Protein AF-A0A3E0AFJ8-F1 (afdb_monomer_lite)

Organism: NCBI:txid913107

pLDDT: mean 74.41, std 12.71, range [33.19, 92.88]

Sequence (233 aa):
MYCLYCGRELFKNARYCAFCGQEVDPQNQDLEKTEPILWEYGFFRRCWEHKKGGRWYISDNQNEYDIRQINWANDQNEFLPIIQERIDKGWELVTQPGPGSYYMGKDFDSLGTWYEVRAFVVDFRRVQKNSLSEKEQYLVGEWYSTNEPVFINPFNQNKKIKRDQLIFHSDRRFIYRPRYGNEYNGVFHEEEGDLYLSLRFPMEYDYKCKKMKIKISFNDIDLICDKGIYRRA

Structure (mmCIF, N/CA/C/O backbone):
data_AF-A0A3E0AFJ8-F1
#
_entry.id   AF-A0A3E0AFJ8-F1
#
loop_
_atom_site.group_PDB
_atom_site.id
_atom_site.type_symbol
_atom_site.label_atom_id
_atom_site.label_alt_id
_atom_site.label_comp_id
_atom_site.label_asym_id
_atom_site.label_entity_id
_atom_site.label_seq_id
_atom_site.pdbx_PDB_ins_code
_atom_site.Cartn_x
_atom_site.Cartn_y
_atom_site.Cartn_z
_atom_site.occupancy
_atom_site.B_iso_or_equiv
_atom_site.auth_seq_id
_atom_site.auth_comp_id
_atom_site.auth_asym_id
_atom_site.auth_atom_id
_atom_site.pdbx_PDB_model_num
ATOM 1 N N . MET A 1 1 ? 1.017 -25.025 -8.461 1.00 74.50 1 MET A N 1
ATOM 2 C CA . MET A 1 1 ? 0.934 -24.709 -9.914 1.00 74.50 1 MET A CA 1
ATOM 3 C C . MET A 1 1 ? 2.181 -23.917 -10.286 1.00 74.50 1 MET A C 1
ATOM 5 O O . MET A 1 1 ? 2.687 -23.241 -9.408 1.00 74.50 1 MET A O 1
ATOM 9 N N . TYR A 1 2 ? 2.692 -23.982 -11.518 1.00 80.38 2 TYR A N 1
ATOM 10 C CA . TYR A 1 2 ? 3.843 -23.173 -11.954 1.00 80.38 2 TYR A CA 1
ATOM 11 C C . TYR A 1 2 ? 3.417 -22.114 -12.973 1.00 80.38 2 TYR A C 1
ATOM 13 O O . TYR A 1 2 ? 2.490 -22.329 -13.749 1.00 80.38 2 TYR A O 1
ATOM 21 N N . CYS A 1 3 ? 4.092 -20.967 -12.972 1.00 81.56 3 CYS A N 1
ATOM 22 C CA . CYS A 1 3 ? 3.875 -19.909 -13.947 1.00 81.56 3 CYS A CA 1
ATOM 23 C C . CYS A 1 3 ? 4.364 -20.349 -15.327 1.00 81.56 3 CYS A C 1
ATOM 25 O O . CYS A 1 3 ? 5.540 -20.668 -15.487 1.00 81.56 3 CYS A O 1
ATOM 27 N N . LEU A 1 4 ? 3.492 -20.281 -16.334 1.00 82.62 4 LEU A N 1
ATOM 28 C CA . LEU A 1 4 ? 3.824 -20.645 -17.717 1.00 82.62 4 LEU A CA 1
ATOM 29 C C . LEU A 1 4 ? 4.873 -19.719 -18.357 1.00 82.62 4 LEU A C 1
ATOM 31 O O . LEU A 1 4 ? 5.542 -20.119 -19.301 1.00 82.62 4 LEU A O 1
ATOM 35 N N . TYR A 1 5 ? 5.034 -18.501 -17.834 1.00 81.44 5 TYR A N 1
ATOM 36 C CA . TYR A 1 5 ? 5.954 -17.504 -18.384 1.00 81.44 5 TYR A CA 1
ATOM 37 C C . TYR A 1 5 ? 7.354 -17.567 -17.771 1.00 81.44 5 TYR A C 1
ATOM 39 O O . TYR A 1 5 ? 8.334 -17.347 -18.473 1.00 81.44 5 TYR A O 1
ATOM 47 N N . CYS A 1 6 ? 7.470 -17.850 -16.468 1.00 83.75 6 CYS A N 1
ATOM 48 C CA . CYS A 1 6 ? 8.763 -17.817 -15.772 1.00 83.75 6 CYS A CA 1
ATOM 49 C C . CYS A 1 6 ? 9.144 -19.125 -15.063 1.00 83.75 6 CYS A C 1
ATOM 51 O O . CYS A 1 6 ? 10.170 -19.167 -14.390 1.00 83.75 6 CYS A O 1
ATOM 53 N N . GLY A 1 7 ? 8.311 -20.168 -15.147 1.00 82.00 7 GLY A N 1
ATOM 54 C CA . GLY A 1 7 ? 8.581 -21.497 -14.588 1.00 82.00 7 GLY A CA 1
ATOM 55 C C . GLY A 1 7 ? 8.626 -21.578 -13.058 1.00 82.00 7 GLY A C 1
ATOM 56 O O . GLY A 1 7 ? 8.989 -22.619 -12.521 1.00 82.00 7 GLY A O 1
ATOM 57 N N . ARG A 1 8 ? 8.276 -20.505 -12.336 1.00 82.56 8 ARG A N 1
ATOM 58 C CA . ARG A 1 8 ? 8.300 -20.467 -10.862 1.00 82.56 8 ARG A CA 1
ATOM 59 C C . ARG A 1 8 ? 6.973 -20.904 -10.261 1.00 82.56 8 ARG A C 1
ATOM 61 O O . ARG A 1 8 ? 5.925 -20.719 -10.877 1.00 82.56 8 ARG A O 1
ATOM 68 N N . GLU A 1 9 ? 7.028 -21.481 -9.065 1.00 81.31 9 GLU A N 1
ATOM 69 C CA . GLU A 1 9 ? 5.840 -21.946 -8.354 1.00 81.31 9 GLU A CA 1
ATOM 70 C C . GLU A 1 9 ? 4.916 -20.773 -7.990 1.00 81.31 9 GLU A C 1
ATOM 72 O O . GLU A 1 9 ? 5.365 -19.678 -7.647 1.00 81.31 9 GLU A O 1
ATOM 77 N N . LEU A 1 10 ? 3.612 -21.000 -8.129 1.00 76.69 10 LEU A N 1
ATOM 78 C CA . LEU A 1 10 ? 2.534 -20.056 -7.874 1.00 76.69 10 LEU A CA 1
ATOM 79 C C . LEU A 1 10 ? 1.760 -20.456 -6.621 1.00 76.69 10 LEU A C 1
ATOM 81 O O . LEU A 1 10 ? 1.489 -21.638 -6.392 1.00 76.69 10 LEU A O 1
ATOM 85 N N . PHE A 1 11 ? 1.312 -19.443 -5.885 1.00 68.75 11 PHE A N 1
ATOM 86 C CA . PHE A 1 11 ? 0.402 -19.600 -4.758 1.00 68.75 11 PHE A CA 1
ATOM 87 C C . PHE A 1 11 ? -0.981 -20.073 -5.221 1.00 68.75 11 PHE A C 1
ATOM 89 O O . PHE A 1 11 ? -1.416 -19.793 -6.343 1.00 68.75 11 PHE A O 1
ATOM 96 N N . LYS A 1 12 ? -1.683 -20.800 -4.345 1.00 68.50 12 LYS A N 1
ATOM 97 C CA . LYS A 1 12 ? -3.053 -21.258 -4.603 1.00 68.50 12 LYS A CA 1
ATOM 98 C C . LYS A 1 12 ? -3.941 -20.028 -4.860 1.00 68.50 12 LYS A C 1
ATOM 100 O O . LYS A 1 12 ? -3.878 -19.074 -4.095 1.00 68.50 12 LYS A O 1
ATOM 105 N N . ASN A 1 13 ? -4.722 -20.043 -5.942 1.00 68.75 13 ASN A N 1
ATOM 106 C CA . ASN A 1 13 ? -5.609 -18.946 -6.374 1.00 68.75 13 ASN A CA 1
ATOM 107 C C . ASN A 1 13 ? -4.915 -17.616 -6.750 1.00 68.75 13 ASN A C 1
ATOM 109 O O . ASN A 1 13 ? -5.561 -16.568 -6.805 1.00 68.75 13 ASN A O 1
ATOM 113 N N . ALA A 1 14 ? -3.605 -17.621 -7.027 1.00 69.94 14 ALA A N 1
ATOM 114 C CA . ALA A 1 14 ? -2.899 -16.415 -7.456 1.00 69.94 14 ALA A CA 1
ATOM 115 C C . ALA A 1 14 ? -3.388 -15.945 -8.835 1.00 69.94 14 ALA A C 1
ATOM 117 O O . ALA A 1 14 ? -3.271 -16.674 -9.817 1.00 69.94 14 ALA A O 1
ATOM 118 N N . ARG A 1 15 ? -3.888 -14.707 -8.929 1.00 75.88 15 ARG A N 1
ATOM 119 C CA . ARG A 1 15 ? -4.297 -14.106 -10.211 1.00 75.88 15 ARG A CA 1
ATOM 120 C C . ARG A 1 15 ? -3.107 -13.669 -11.067 1.00 75.88 15 ARG A C 1
ATOM 122 O O . ARG A 1 15 ? -3.168 -13.730 -12.287 1.00 75.88 15 ARG A O 1
ATOM 129 N N . TYR A 1 16 ? -2.018 -13.257 -10.425 1.00 82.06 16 TYR A N 1
ATOM 130 C CA . TYR A 1 16 ? -0.790 -12.820 -11.086 1.00 82.06 16 TYR A CA 1
ATOM 131 C C . TYR A 1 16 ? 0.412 -13.570 -10.524 1.00 82.06 16 TYR A C 1
ATOM 133 O O . TYR A 1 16 ? 0.471 -13.885 -9.333 1.00 82.06 16 TYR A O 1
ATOM 141 N N . CYS A 1 17 ? 1.402 -13.826 -11.374 1.00 82.56 17 CYS A N 1
ATOM 142 C CA . CYS A 1 17 ? 2.682 -14.348 -10.930 1.00 82.56 17 CYS A CA 1
ATOM 143 C C . CYS A 1 17 ? 3.463 -13.263 -10.183 1.00 82.56 17 CYS A C 1
ATOM 145 O O . CYS A 1 17 ? 3.779 -12.220 -10.749 1.00 82.56 17 CYS A O 1
ATOM 147 N N . ALA A 1 18 ? 3.864 -13.544 -8.946 1.00 75.12 18 ALA A N 1
ATOM 148 C CA . ALA A 1 18 ? 4.662 -12.618 -8.146 1.00 75.12 18 ALA A CA 1
ATOM 149 C C . ALA A 1 18 ? 6.032 -12.290 -8.746 1.00 75.12 18 ALA A C 1
ATOM 151 O O . ALA A 1 18 ? 6.569 -11.218 -8.495 1.00 75.12 18 ALA A O 1
ATOM 152 N N . PHE A 1 19 ? 6.583 -13.197 -9.553 1.00 79.75 19 PHE A N 1
ATOM 153 C CA . PHE A 1 19 ? 7.943 -13.086 -10.070 1.00 79.75 19 PHE A CA 1
ATOM 154 C C . PHE A 1 19 ? 8.042 -12.440 -11.443 1.00 79.75 19 PHE A C 1
ATOM 156 O O . PHE A 1 19 ? 9.064 -11.842 -11.742 1.00 79.75 19 PHE A O 1
ATOM 163 N N . CYS A 1 20 ? 7.033 -12.582 -12.300 1.00 79.94 20 CYS A N 1
ATOM 164 C CA . CYS A 1 20 ? 7.057 -11.988 -13.643 1.00 79.94 20 CYS A CA 1
ATOM 165 C C . CYS A 1 20 ? 5.896 -11.029 -13.905 1.00 79.94 20 CYS A C 1
ATOM 167 O O . CYS A 1 20 ? 5.863 -10.386 -14.948 1.00 79.94 20 CYS A O 1
ATOM 169 N N . GLY A 1 21 ? 4.943 -10.933 -12.978 1.00 75.50 21 GLY A N 1
ATOM 170 C CA . GLY A 1 21 ? 3.767 -10.077 -13.073 1.00 75.50 21 GLY A CA 1
ATOM 171 C C . GLY A 1 21 ? 2.709 -10.538 -14.074 1.00 75.50 21 GLY A C 1
ATOM 172 O O . GLY A 1 21 ? 1.654 -9.920 -14.152 1.00 75.50 21 GLY A O 1
ATOM 173 N N . GLN A 1 22 ? 2.949 -11.609 -14.831 1.00 82.12 22 GLN A N 1
ATOM 174 C CA . GLN A 1 22 ? 1.992 -12.088 -15.827 1.00 82.12 22 GLN A CA 1
ATOM 175 C C . GLN A 1 22 ? 0.737 -12.666 -15.174 1.00 82.12 22 GLN A C 1
ATOM 177 O O . GLN A 1 22 ? 0.812 -13.300 -14.115 1.00 82.12 22 GLN A O 1
ATOM 182 N N . GLU A 1 23 ? -0.411 -12.445 -15.815 1.00 82.75 23 GLU A N 1
ATOM 183 C CA . GLU A 1 23 ? -1.681 -13.028 -15.387 1.00 82.75 23 GLU A CA 1
ATOM 184 C C . GLU A 1 23 ? -1.614 -14.555 -15.503 1.00 82.75 23 GLU A C 1
ATOM 186 O O . GLU A 1 23 ? -1.080 -15.118 -16.463 1.00 82.75 23 GLU A O 1
ATOM 191 N N . VAL A 1 24 ? -2.109 -15.225 -14.471 1.00 82.56 24 VAL A N 1
ATOM 192 C CA . VAL A 1 24 ? -2.214 -16.679 -14.408 1.00 82.56 24 VAL A CA 1
ATOM 193 C C . VAL A 1 24 ? -3.608 -17.041 -14.898 1.00 82.56 24 VAL A C 1
ATOM 195 O O . VAL A 1 24 ? -4.586 -16.467 -14.427 1.00 82.56 24 VAL A O 1
ATOM 198 N N . ASP A 1 25 ? -3.695 -17.983 -15.838 1.00 71.06 25 ASP A N 1
ATOM 199 C CA . ASP A 1 25 ? -4.963 -18.382 -16.452 1.00 71.06 25 ASP A CA 1
ATOM 200 C C . ASP A 1 25 ? -6.006 -18.795 -15.385 1.00 71.06 25 ASP A C 1
ATOM 202 O O . ASP A 1 25 ? -5.781 -19.771 -14.653 1.00 71.06 25 ASP A O 1
ATOM 206 N N . PRO A 1 26 ? -7.148 -18.085 -15.290 1.00 59.00 26 PRO A N 1
ATOM 207 C CA . PRO A 1 26 ? -8.222 -18.407 -14.356 1.00 59.00 26 PRO A CA 1
ATOM 208 C C . PRO A 1 26 ? -8.843 -19.790 -14.585 1.00 59.00 26 PRO A C 1
ATOM 210 O O . PRO A 1 26 ? -9.408 -20.354 -13.651 1.00 59.00 26 PRO A O 1
ATOM 213 N N . GLN A 1 27 ? -8.755 -20.349 -15.801 1.00 57.41 27 GLN A N 1
ATOM 214 C CA . GLN A 1 27 ? -9.416 -21.612 -16.158 1.00 57.41 27 GLN A CA 1
ATOM 215 C C . GLN A 1 27 ? -8.807 -22.847 -15.478 1.00 57.41 27 GLN A C 1
ATOM 217 O O . GLN A 1 27 ? -9.442 -23.895 -15.451 1.00 57.41 27 GLN A O 1
ATOM 222 N N . ASN A 1 28 ? -7.614 -22.723 -14.886 1.00 53.84 28 ASN A N 1
ATOM 223 C CA . ASN A 1 28 ? -6.962 -23.793 -14.124 1.00 53.84 28 ASN A CA 1
ATOM 224 C C . ASN A 1 28 ? -7.073 -23.619 -12.598 1.00 53.84 28 ASN A C 1
ATOM 226 O O . ASN A 1 28 ? -6.387 -24.315 -11.847 1.00 53.84 28 ASN A O 1
ATOM 230 N N . GLN A 1 29 ? -7.888 -22.678 -12.117 1.00 56.62 29 GLN A N 1
ATOM 231 C CA . GLN A 1 29 ? -8.130 -22.511 -10.687 1.00 56.62 29 GLN A CA 1
ATOM 232 C C . GLN A 1 29 ? -9.415 -23.246 -10.312 1.00 56.62 29 GLN A C 1
ATOM 234 O O . GLN A 1 29 ? -10.500 -22.861 -10.747 1.00 56.62 29 GLN A O 1
ATOM 239 N N . ASP A 1 30 ? -9.292 -24.299 -9.499 1.00 53.53 30 ASP A N 1
ATOM 240 C CA . ASP A 1 30 ? -10.428 -24.938 -8.833 1.00 53.53 30 ASP A CA 1
ATOM 241 C C . ASP A 1 30 ? -11.087 -23.913 -7.900 1.00 53.53 30 ASP A C 1
ATOM 243 O O . ASP A 1 30 ? -10.728 -23.760 -6.730 1.00 53.53 30 ASP A O 1
ATOM 247 N N . LEU A 1 31 ? -12.035 -23.155 -8.449 1.00 53.56 31 LEU A N 1
ATOM 248 C CA . LEU A 1 31 ? -12.866 -22.210 -7.719 1.00 53.56 31 LEU A CA 1
ATOM 249 C C . LEU A 1 31 ? -13.898 -23.003 -6.915 1.00 53.56 31 LEU A C 1
ATOM 251 O O . LEU A 1 31 ? -15.072 -23.093 -7.282 1.00 53.56 31 LEU A O 1
ATOM 255 N N . GLU A 1 32 ? -13.464 -23.596 -5.805 1.00 55.50 32 GLU A N 1
ATOM 256 C CA . GLU A 1 32 ? -14.390 -24.055 -4.775 1.00 55.50 32 GLU A CA 1
ATOM 257 C C . GLU A 1 32 ? -15.241 -22.853 -4.342 1.00 55.50 32 GLU A C 1
ATOM 259 O O . GLU A 1 32 ? -14.725 -21.854 -3.831 1.00 55.50 32 GLU A O 1
ATOM 264 N N . LYS A 1 33 ? -16.557 -22.936 -4.597 1.00 48.38 33 LYS A N 1
ATOM 265 C CA . LYS A 1 33 ? -17.556 -21.954 -4.158 1.00 48.38 33 LYS A CA 1
ATOM 266 C C . LYS A 1 33 ? -17.545 -21.886 -2.636 1.00 48.38 33 LYS A C 1
ATOM 268 O O . LYS A 1 33 ? -18.257 -22.621 -1.959 1.00 48.38 33 LYS A O 1
ATOM 273 N N . THR A 1 34 ? -16.712 -21.007 -2.119 1.00 53.47 34 THR A N 1
ATOM 274 C CA . THR A 1 34 ? -16.600 -20.688 -0.706 1.00 53.47 34 THR A CA 1
ATOM 275 C C . THR A 1 34 ? -17.523 -19.517 -0.389 1.00 53.47 34 THR A C 1
ATOM 277 O O . THR A 1 34 ? -17.854 -18.707 -1.260 1.00 53.47 34 THR A O 1
ATOM 280 N N . GLU A 1 35 ? -18.005 -19.477 0.852 1.00 54.53 35 GLU A N 1
ATOM 281 C CA . GLU A 1 35 ? -18.790 -18.369 1.403 1.00 54.53 35 GLU A CA 1
ATOM 282 C C . GLU A 1 35 ? -18.136 -17.008 1.104 1.00 54.53 35 GLU A C 1
ATOM 284 O O . GLU A 1 35 ? -16.923 -16.956 0.892 1.00 54.53 35 GLU A O 1
ATOM 289 N N . PRO A 1 36 ? -18.896 -15.895 1.077 1.00 56.00 36 PRO A N 1
ATOM 290 C CA . PRO A 1 36 ? -18.327 -14.572 0.844 1.00 56.00 36 PRO A CA 1
ATOM 291 C C . PRO A 1 36 ? -17.195 -14.277 1.838 1.00 56.00 36 PRO A C 1
ATOM 293 O O . PRO A 1 36 ? -17.418 -13.992 3.012 1.00 56.00 36 PRO A O 1
ATOM 296 N N . ILE A 1 37 ? -15.964 -14.351 1.335 1.00 65.81 37 ILE A N 1
ATOM 297 C CA . ILE A 1 37 ? -14.745 -14.073 2.085 1.00 65.81 37 ILE A CA 1
ATOM 298 C C . ILE A 1 37 ? -14.643 -12.560 2.281 1.00 65.81 37 ILE A C 1
ATOM 300 O O . ILE A 1 37 ? -14.633 -11.797 1.311 1.00 65.81 37 ILE A O 1
ATOM 304 N N . LEU A 1 38 ? -14.542 -12.119 3.535 1.00 72.06 38 LEU A N 1
ATOM 305 C CA . LEU A 1 38 ? -14.145 -10.749 3.839 1.00 72.06 38 LEU A CA 1
ATOM 306 C C . LEU A 1 38 ? -12.653 -10.585 3.524 1.00 72.06 38 LEU A C 1
ATOM 308 O O . LEU A 1 38 ? -11.821 -11.378 3.964 1.00 72.06 38 LEU A O 1
ATOM 312 N N . TRP A 1 39 ? -12.314 -9.562 2.744 1.00 77.44 39 TRP A N 1
ATOM 313 C CA . TRP A 1 39 ? -10.946 -9.299 2.303 1.00 77.44 39 TRP A CA 1
ATOM 314 C C . TRP A 1 39 ? -10.359 -8.104 3.042 1.00 77.44 39 TRP A C 1
ATOM 316 O O . TRP A 1 39 ? -10.948 -7.024 3.081 1.00 77.44 39 TRP A O 1
ATOM 326 N N . GLU A 1 40 ? -9.152 -8.278 3.564 1.00 77.38 40 GLU A N 1
ATOM 327 C CA . GLU A 1 40 ? -8.297 -7.170 3.963 1.00 77.38 40 GLU A CA 1
ATOM 328 C C . GLU A 1 40 ? -7.482 -6.728 2.748 1.00 77.38 40 GLU A C 1
ATOM 330 O O . GLU A 1 40 ? -6.900 -7.567 2.066 1.00 77.38 40 GLU A O 1
ATOM 335 N N . TYR A 1 41 ? -7.428 -5.423 2.478 1.00 76.06 41 TYR A N 1
ATOM 336 C CA . TYR A 1 41 ? -6.663 -4.864 1.364 1.00 76.06 41 TYR A CA 1
ATOM 337 C C . TYR A 1 41 ? -5.436 -4.122 1.874 1.00 76.06 41 TYR A C 1
ATOM 339 O O . TYR A 1 41 ? -5.509 -3.339 2.821 1.00 76.06 41 TYR A O 1
ATOM 347 N N . GLY A 1 42 ? -4.318 -4.330 1.196 1.00 78.12 42 GLY A N 1
ATOM 348 C CA . GLY A 1 42 ? -3.060 -3.646 1.435 1.00 78.12 42 GLY A CA 1
ATOM 349 C C . GLY A 1 42 ? -2.525 -3.107 0.121 1.00 78.12 42 GLY A C 1
ATOM 350 O O . GLY A 1 42 ? -2.899 -3.564 -0.950 1.00 78.12 42 GLY A O 1
ATOM 351 N N . PHE A 1 43 ? -1.620 -2.141 0.186 1.00 81.81 43 PHE A N 1
ATOM 352 C CA . PHE A 1 43 ? -0.904 -1.677 -0.998 1.00 81.81 43 PHE A CA 1
ATOM 353 C C . PHE A 1 43 ? 0.574 -1.510 -0.673 1.00 81.81 43 PHE A C 1
ATOM 355 O O . PHE A 1 43 ? 0.963 -1.249 0.474 1.00 81.81 43 PHE A O 1
ATOM 362 N N . PHE A 1 44 ? 1.409 -1.729 -1.673 1.00 81.25 44 PHE A N 1
ATOM 363 C CA . PHE A 1 44 ? 2.802 -1.329 -1.692 1.00 81.25 44 PHE A CA 1
ATOM 364 C C . PHE A 1 44 ? 2.924 -0.207 -2.708 1.00 81.25 44 PHE A C 1
ATOM 366 O O . PHE A 1 44 ? 2.472 -0.341 -3.843 1.00 81.25 44 PHE A O 1
ATOM 373 N N . ARG A 1 45 ? 3.516 0.912 -2.291 1.00 81.50 45 ARG A N 1
ATOM 374 C CA . ARG A 1 45 ? 3.782 2.029 -3.185 1.00 81.50 45 ARG A CA 1
ATOM 375 C C . ARG A 1 45 ? 5.176 2.574 -2.949 1.00 81.50 45 ARG A C 1
ATOM 377 O O . ARG A 1 45 ? 5.495 2.990 -1.836 1.00 81.50 45 ARG A O 1
ATOM 384 N N . ARG A 1 46 ? 5.966 2.639 -4.016 1.00 81.75 46 ARG A N 1
ATOM 385 C CA . ARG A 1 46 ? 7.222 3.387 -4.072 1.00 81.75 46 ARG A CA 1
ATOM 386 C C . ARG A 1 46 ? 7.011 4.574 -4.995 1.00 81.75 46 ARG A C 1
ATOM 388 O O . ARG A 1 46 ? 6.514 4.395 -6.099 1.00 81.75 46 ARG A O 1
ATOM 395 N N . CYS A 1 47 ? 7.347 5.773 -4.540 1.00 79.75 47 CYS A N 1
ATOM 396 C CA . CYS A 1 47 ? 7.382 6.960 -5.387 1.00 79.75 47 CYS A CA 1
ATOM 397 C C . CYS A 1 47 ? 8.814 7.463 -5.451 1.00 79.75 47 CYS A C 1
ATOM 399 O O . CYS A 1 47 ? 9.515 7.439 -4.438 1.00 79.75 47 CYS A O 1
ATOM 401 N N . TRP A 1 48 ? 9.204 7.979 -6.607 1.00 78.44 48 TRP A N 1
ATOM 402 C CA . TRP A 1 48 ? 10.480 8.654 -6.763 1.00 78.44 48 TRP A CA 1
ATOM 403 C C . TRP A 1 48 ? 10.272 10.149 -6.952 1.00 78.44 48 TRP A C 1
ATOM 405 O O . TRP A 1 48 ? 9.340 10.593 -7.628 1.00 78.44 48 TRP A O 1
ATOM 415 N N . GLU A 1 49 ? 11.169 10.932 -6.357 1.00 78.25 49 GLU A N 1
ATOM 416 C CA . GLU A 1 49 ? 11.280 12.351 -6.672 1.00 78.25 49 GLU A CA 1
ATOM 417 C C . GLU A 1 49 ? 11.707 12.541 -8.131 1.00 78.25 49 GLU A C 1
ATOM 419 O O . GLU A 1 49 ? 12.244 11.638 -8.778 1.00 78.25 49 GLU A O 1
ATOM 424 N N . HIS A 1 50 ? 11.503 13.751 -8.649 1.00 77.31 50 HIS A N 1
ATOM 425 C CA . HIS A 1 50 ? 11.942 14.098 -9.992 1.00 77.31 50 HIS A CA 1
ATOM 426 C C . HIS A 1 50 ? 13.435 13.842 -10.202 1.00 77.31 50 HIS A C 1
ATOM 428 O O . HIS A 1 50 ? 14.282 14.318 -9.450 1.00 77.31 50 HIS A O 1
ATOM 434 N N . LYS A 1 51 ? 13.731 13.093 -11.268 1.00 75.94 51 LYS A N 1
ATOM 435 C CA . LYS A 1 51 ? 15.043 12.584 -11.682 1.00 75.94 51 LYS A CA 1
ATOM 436 C C . LYS A 1 51 ? 15.658 11.535 -10.748 1.00 75.94 51 LYS A C 1
ATOM 438 O O . LYS A 1 51 ? 16.831 11.214 -10.919 1.00 75.94 51 LYS A O 1
ATOM 443 N N . LYS A 1 52 ? 14.915 10.999 -9.772 1.00 77.38 52 LYS A N 1
ATOM 444 C CA . LYS A 1 52 ? 15.421 9.979 -8.832 1.00 77.38 52 LYS A CA 1
ATOM 445 C C . LYS A 1 52 ? 14.990 8.551 -9.172 1.00 77.38 52 LYS A C 1
ATOM 447 O O . LYS A 1 52 ? 15.647 7.630 -8.707 1.00 77.38 52 LYS A O 1
ATOM 452 N N . GLY A 1 53 ? 13.946 8.360 -9.984 1.00 70.00 53 GLY A N 1
ATOM 453 C CA . GLY A 1 53 ? 13.459 7.035 -10.419 1.00 70.00 53 GLY A CA 1
ATOM 454 C C . GLY A 1 53 ? 14.191 6.436 -11.617 1.00 70.00 53 GLY A C 1
ATOM 455 O O . GLY A 1 53 ? 13.711 5.482 -12.217 1.00 70.00 53 GLY A O 1
ATOM 456 N N . GLY A 1 54 ? 15.329 7.025 -11.993 1.00 73.12 54 GLY A N 1
ATOM 457 C CA . GLY A 1 54 ? 16.008 6.738 -13.252 1.00 73.12 54 GLY A CA 1
ATOM 458 C C . GLY A 1 54 ? 15.349 7.455 -14.434 1.00 73.12 54 GLY A C 1
ATOM 459 O O . GLY A 1 54 ? 14.127 7.552 -14.535 1.00 73.12 54 GLY A O 1
ATOM 460 N N . ARG A 1 55 ? 16.179 7.996 -15.330 1.00 79.62 55 ARG A N 1
ATOM 461 C CA . ARG A 1 55 ? 15.750 8.539 -16.623 1.00 79.62 55 ARG A CA 1
ATOM 462 C C . ARG A 1 55 ? 16.299 7.652 -17.719 1.00 79.62 55 ARG A C 1
ATOM 464 O O . ARG A 1 55 ? 17.492 7.360 -17.726 1.00 79.62 55 ARG A O 1
ATOM 471 N N . TRP A 1 56 ? 15.432 7.288 -18.647 1.00 78.50 56 TRP A N 1
ATOM 472 C CA . TRP A 1 56 ? 15.761 6.357 -19.711 1.00 78.50 56 TRP A CA 1
ATOM 473 C C . TRP A 1 56 ? 15.462 7.012 -21.042 1.00 78.50 56 TRP A C 1
ATOM 475 O O . TRP A 1 56 ? 14.311 7.328 -21.340 1.00 78.50 56 TRP A O 1
ATOM 485 N N . TYR A 1 57 ? 16.514 7.259 -21.810 1.00 80.44 57 TYR A N 1
ATOM 486 C CA . TYR A 1 57 ? 16.408 7.864 -23.126 1.00 80.44 57 TYR A CA 1
ATOM 487 C C . TYR A 1 57 ? 15.950 6.812 -24.134 1.00 80.44 57 TYR A C 1
ATOM 489 O O . TYR A 1 57 ? 16.504 5.716 -24.188 1.00 80.44 57 TYR A O 1
ATOM 497 N N . ILE A 1 58 ? 14.932 7.157 -24.918 1.00 78.88 58 ILE A N 1
ATOM 498 C CA . ILE A 1 58 ? 14.477 6.348 -26.042 1.00 78.88 58 ILE A CA 1
ATOM 499 C C . ILE A 1 58 ? 15.486 6.543 -27.172 1.00 78.88 58 ILE A C 1
ATOM 501 O O . ILE A 1 58 ? 15.643 7.660 -27.668 1.00 78.88 58 ILE A O 1
ATOM 505 N N . SER A 1 59 ? 16.186 5.476 -27.557 1.00 80.44 59 SER A N 1
ATOM 506 C CA . SER A 1 59 ? 16.960 5.476 -28.802 1.00 80.44 59 SER A CA 1
ATOM 507 C C . SER A 1 59 ? 16.038 5.310 -30.012 1.00 80.44 59 SER A C 1
ATOM 509 O O . SER A 1 59 ? 14.927 4.803 -29.876 1.00 80.44 59 SER A O 1
ATOM 511 N N . ASP A 1 60 ? 16.509 5.676 -31.205 1.00 79.31 60 ASP A N 1
ATOM 512 C CA . ASP A 1 60 ? 15.709 5.660 -32.445 1.00 79.31 60 ASP A CA 1
ATOM 513 C C . ASP A 1 60 ? 15.075 4.292 -32.780 1.00 79.31 60 ASP A C 1
ATOM 515 O O . ASP A 1 60 ? 14.114 4.228 -33.542 1.00 79.31 60 ASP A O 1
ATOM 519 N N . ASN A 1 61 ? 15.577 3.201 -32.186 1.00 81.44 61 ASN A N 1
ATOM 520 C CA . ASN A 1 61 ? 15.107 1.831 -32.414 1.00 81.44 61 ASN A CA 1
ATOM 521 C C . ASN A 1 61 ? 14.378 1.206 -31.213 1.00 81.44 61 ASN A C 1
ATOM 523 O O . ASN A 1 61 ? 14.076 0.015 -31.247 1.00 81.44 61 ASN A O 1
ATOM 527 N N . GLN A 1 62 ? 14.135 1.961 -30.142 1.00 79.25 62 GLN A N 1
ATOM 528 C CA . GLN A 1 62 ? 13.427 1.468 -28.963 1.00 79.25 62 GLN A CA 1
ATOM 529 C C . GLN A 1 62 ? 12.029 2.058 -28.900 1.00 79.25 62 GLN A C 1
ATOM 531 O O . GLN A 1 62 ? 11.815 3.239 -29.165 1.00 79.25 62 GLN A O 1
ATOM 536 N N . ASN A 1 63 ? 11.068 1.234 -28.504 1.00 79.25 63 ASN A N 1
ATOM 537 C CA . ASN A 1 63 ? 9.740 1.712 -28.161 1.00 79.25 63 ASN A CA 1
ATOM 538 C C . ASN A 1 63 ? 9.558 1.740 -26.633 1.00 79.25 63 ASN A C 1
ATOM 540 O O . ASN A 1 63 ? 10.405 1.303 -25.850 1.00 79.25 63 ASN A O 1
ATOM 544 N N . GLU A 1 64 ? 8.419 2.273 -26.200 1.00 72.25 64 GLU A N 1
ATOM 545 C CA . GLU A 1 64 ? 8.057 2.336 -24.785 1.00 72.25 64 GLU A CA 1
ATOM 546 C C . GLU A 1 64 ? 8.065 0.961 -24.104 1.00 72.25 64 GLU A C 1
ATOM 548 O O . GLU A 1 64 ? 8.460 0.838 -22.945 1.00 72.25 64 GLU A O 1
ATOM 553 N N . TYR A 1 65 ? 7.631 -0.079 -24.815 1.00 77.44 65 TYR A N 1
ATOM 554 C CA . TYR A 1 65 ? 7.553 -1.431 -24.282 1.00 77.44 65 TYR A CA 1
ATOM 555 C C . TYR A 1 65 ? 8.944 -1.994 -23.959 1.00 77.44 65 TYR A C 1
ATOM 557 O O . TYR A 1 65 ? 9.124 -2.557 -22.880 1.00 77.44 65 TYR A O 1
ATOM 565 N N . ASP A 1 66 ? 9.939 -1.771 -24.820 1.00 75.75 66 ASP A N 1
ATOM 566 C CA . ASP A 1 66 ? 11.315 -2.233 -24.593 1.00 75.75 66 ASP A CA 1
ATOM 567 C C . ASP A 1 66 ? 11.911 -1.614 -23.321 1.00 75.75 66 ASP A C 1
ATOM 569 O O . ASP A 1 66 ? 12.501 -2.304 -22.487 1.00 75.75 66 ASP A O 1
ATOM 573 N N . ILE A 1 67 ? 11.687 -0.312 -23.123 1.00 73.69 67 ILE A N 1
ATOM 574 C CA . ILE A 1 67 ? 12.149 0.417 -21.935 1.00 73.69 67 ILE A CA 1
ATOM 575 C C . ILE A 1 67 ? 11.435 -0.086 -20.682 1.00 73.69 67 ILE A C 1
ATOM 577 O O . ILE A 1 67 ? 12.069 -0.279 -19.644 1.00 73.69 67 ILE A O 1
ATOM 581 N N . ARG A 1 68 ? 10.125 -0.350 -20.770 1.00 72.69 68 ARG A N 1
ATOM 582 C CA . ARG A 1 68 ? 9.361 -0.936 -19.662 1.00 72.69 68 ARG A CA 1
ATOM 583 C C . ARG A 1 68 ? 9.916 -2.303 -19.258 1.00 72.69 68 ARG A C 1
ATOM 585 O O . ARG A 1 68 ? 10.045 -2.544 -18.065 1.00 72.69 68 ARG A O 1
ATOM 592 N N . GLN A 1 69 ? 10.285 -3.162 -20.210 1.00 73.62 69 GLN A N 1
ATOM 593 C CA . GLN A 1 69 ? 10.859 -4.483 -19.916 1.00 73.62 69 GLN A CA 1
ATOM 594 C C . GLN A 1 69 ? 12.248 -4.395 -19.267 1.00 73.62 69 GLN A C 1
ATOM 596 O O . GLN A 1 69 ? 12.510 -5.082 -18.280 1.00 73.62 69 GLN A O 1
ATOM 601 N N . ILE A 1 70 ? 13.123 -3.522 -19.776 1.00 74.69 70 ILE A N 1
ATOM 602 C CA . ILE A 1 70 ? 14.464 -3.309 -19.203 1.00 74.69 70 ILE A CA 1
ATOM 603 C C . ILE A 1 70 ? 14.358 -2.766 -17.772 1.00 74.69 70 ILE A C 1
ATOM 605 O O . ILE A 1 70 ? 15.032 -3.257 -16.866 1.00 74.69 70 ILE A O 1
ATOM 609 N N . ASN A 1 71 ? 13.480 -1.786 -17.552 1.00 72.81 71 ASN A N 1
ATOM 610 C CA . ASN A 1 71 ? 13.275 -1.195 -16.230 1.00 72.81 71 ASN A CA 1
ATOM 611 C C . ASN A 1 71 ? 12.660 -2.186 -15.260 1.00 72.81 71 ASN A C 1
ATOM 613 O O . ASN A 1 71 ? 13.097 -2.267 -14.118 1.00 72.81 71 ASN A O 1
ATOM 617 N N . TRP A 1 72 ? 11.703 -2.981 -15.734 1.00 73.06 72 TRP A N 1
ATOM 618 C CA . TRP A 1 72 ? 11.067 -4.005 -14.929 1.00 73.06 72 TRP A CA 1
ATOM 619 C C . TRP A 1 72 ? 12.094 -4.961 -14.323 1.00 73.06 72 TRP A C 1
ATOM 621 O O . TRP A 1 72 ? 12.023 -5.220 -13.130 1.00 73.06 72 TRP A O 1
ATOM 631 N N . ALA A 1 73 ? 13.104 -5.403 -15.076 1.00 75.06 73 ALA A N 1
ATOM 632 C CA . ALA A 1 73 ? 14.157 -6.266 -14.535 1.00 75.06 73 ALA A CA 1
ATOM 633 C C . ALA A 1 73 ? 14.970 -5.604 -13.399 1.00 75.06 73 ALA A C 1
ATOM 635 O O . ALA A 1 73 ? 15.333 -6.269 -12.427 1.00 75.06 73 ALA A O 1
ATOM 636 N N . ASN A 1 74 ? 15.239 -4.297 -13.492 1.00 76.31 74 ASN A N 1
ATOM 637 C CA . ASN A 1 74 ? 15.950 -3.553 -12.447 1.00 76.31 74 ASN A CA 1
ATOM 638 C C . ASN A 1 74 ? 15.061 -3.316 -11.219 1.00 76.31 74 ASN A C 1
ATOM 640 O O . ASN A 1 74 ? 15.466 -3.610 -10.094 1.00 76.31 74 ASN A O 1
ATOM 644 N N . ASP A 1 75 ? 13.835 -2.850 -11.449 1.00 75.81 75 ASP A N 1
ATOM 645 C CA . ASP A 1 75 ? 12.821 -2.593 -10.426 1.00 75.81 75 ASP A CA 1
ATOM 646 C C . ASP A 1 75 ? 12.463 -3.881 -9.669 1.00 75.81 75 ASP A C 1
ATOM 648 O O . ASP A 1 75 ? 12.274 -3.878 -8.452 1.00 75.81 75 ASP A O 1
ATOM 652 N N . GLN A 1 76 ? 12.431 -5.017 -10.367 1.00 75.81 76 GLN A N 1
ATOM 653 C CA . GLN A 1 76 ? 12.206 -6.329 -9.774 1.00 75.81 76 GLN A CA 1
ATOM 654 C C . GLN A 1 76 ? 13.206 -6.647 -8.664 1.00 75.81 76 GLN A C 1
ATOM 656 O O . GLN A 1 76 ? 12.801 -7.147 -7.620 1.00 75.81 76 GLN A O 1
ATOM 661 N N . ASN A 1 77 ? 14.490 -6.335 -8.832 1.00 80.19 77 ASN A N 1
ATOM 662 C CA . ASN A 1 77 ? 15.478 -6.631 -7.794 1.00 80.19 77 ASN A CA 1
ATOM 663 C C . ASN A 1 77 ? 15.230 -5.828 -6.507 1.00 80.19 77 ASN A C 1
ATOM 665 O O . ASN A 1 77 ? 15.483 -6.337 -5.417 1.00 80.19 77 ASN A O 1
ATOM 669 N N . GLU A 1 78 ? 14.704 -4.603 -6.617 1.00 81.38 78 GLU A N 1
ATOM 670 C CA . GLU A 1 78 ? 14.356 -3.775 -5.455 1.00 81.38 78 GLU A CA 1
ATOM 671 C C . GLU A 1 78 ? 13.032 -4.224 -4.814 1.00 81.38 78 GLU A C 1
ATOM 673 O O . GLU A 1 78 ? 12.922 -4.281 -3.587 1.00 81.38 78 GLU A O 1
ATOM 678 N N . PHE A 1 79 ? 12.018 -4.560 -5.620 1.00 84.12 79 PHE A N 1
ATOM 679 C CA . PHE A 1 79 ? 10.651 -4.749 -5.121 1.00 84.12 79 PHE A CA 1
ATOM 680 C C . PHE A 1 79 ? 10.240 -6.195 -4.895 1.00 84.12 79 PHE A C 1
ATOM 682 O O . PHE A 1 79 ? 9.408 -6.438 -4.019 1.00 84.12 79 PHE A O 1
ATOM 689 N N . LEU A 1 80 ? 10.808 -7.158 -5.626 1.00 83.62 80 LEU A N 1
ATOM 690 C CA . LEU A 1 80 ? 10.468 -8.570 -5.452 1.00 83.62 80 LEU A CA 1
ATOM 691 C C . LEU A 1 80 ? 10.687 -9.054 -4.017 1.00 83.62 80 LEU A C 1
ATOM 693 O O . LEU A 1 80 ? 9.796 -9.748 -3.539 1.00 83.62 80 LEU A O 1
ATOM 697 N N . PRO A 1 81 ? 11.758 -8.677 -3.286 1.00 87.31 81 PRO A N 1
ATOM 698 C CA . PRO A 1 81 ? 11.897 -9.082 -1.889 1.00 87.31 81 PRO A CA 1
ATOM 699 C C . PRO A 1 81 ? 10.727 -8.608 -1.014 1.00 87.31 81 PRO A C 1
ATOM 701 O O . PRO A 1 81 ? 10.205 -9.381 -0.220 1.00 87.31 81 PRO A O 1
ATOM 704 N N . ILE A 1 82 ? 10.258 -7.371 -1.210 1.00 86.44 82 ILE A N 1
ATOM 705 C CA . ILE A 1 82 ? 9.156 -6.780 -0.429 1.00 86.44 82 ILE A CA 1
ATOM 706 C C . ILE A 1 82 ? 7.812 -7.420 -0.803 1.00 86.44 82 ILE A C 1
ATOM 708 O O . ILE A 1 82 ? 6.969 -7.680 0.057 1.00 86.44 82 ILE A O 1
ATOM 712 N N . ILE A 1 83 ? 7.593 -7.662 -2.098 1.00 87.56 83 ILE A N 1
ATOM 713 C CA . ILE A 1 83 ? 6.399 -8.352 -2.593 1.00 87.56 83 ILE A CA 1
ATOM 714 C C . ILE A 1 83 ? 6.380 -9.785 -2.054 1.00 87.56 83 ILE A C 1
ATOM 716 O O . ILE A 1 83 ? 5.355 -10.216 -1.531 1.00 87.56 83 ILE A O 1
ATOM 720 N N . GLN A 1 84 ? 7.508 -10.493 -2.134 1.00 86.38 84 GLN A N 1
ATOM 721 C CA . GLN A 1 84 ? 7.650 -11.863 -1.654 1.00 86.38 84 GLN A CA 1
ATOM 722 C C . GLN A 1 84 ? 7.403 -11.950 -0.149 1.00 86.38 84 GLN A C 1
ATOM 724 O O . GLN A 1 84 ? 6.596 -12.771 0.265 1.00 86.38 84 GLN A O 1
ATOM 729 N N . GLU A 1 85 ? 7.980 -11.046 0.649 1.00 87.94 85 GLU A N 1
ATOM 730 C CA . GLU A 1 85 ? 7.751 -10.987 2.098 1.00 87.94 85 GLU A CA 1
ATOM 731 C C . GLU A 1 85 ? 6.254 -10.887 2.438 1.00 87.94 85 GLU A C 1
ATOM 733 O O . GLU A 1 85 ? 5.755 -11.556 3.344 1.00 87.94 85 GLU A O 1
ATOM 738 N N . ARG A 1 86 ? 5.496 -10.074 1.691 1.00 87.00 86 ARG A N 1
ATOM 739 C CA . ARG A 1 86 ? 4.042 -9.989 1.881 1.00 87.00 86 ARG A CA 1
ATOM 740 C C . ARG A 1 86 ? 3.344 -11.278 1.500 1.00 87.00 86 ARG A C 1
ATOM 742 O O . ARG A 1 86 ? 2.432 -11.705 2.203 1.00 87.00 86 ARG A O 1
ATOM 749 N N . ILE A 1 87 ? 3.743 -11.896 0.401 1.00 86.19 87 ILE A N 1
ATOM 750 C CA . ILE A 1 87 ? 3.104 -13.135 -0.015 1.00 86.19 87 ILE A CA 1
ATOM 751 C C . ILE A 1 87 ? 3.392 -14.262 0.984 1.00 86.19 87 ILE A C 1
ATOM 753 O O . ILE A 1 87 ? 2.476 -14.996 1.349 1.00 86.19 87 ILE A O 1
ATOM 757 N N . ASP A 1 88 ? 4.604 -14.316 1.533 1.00 86.12 88 ASP A N 1
ATOM 758 C CA . ASP A 1 88 ? 4.979 -15.242 2.607 1.00 86.12 88 ASP A CA 1
ATOM 759 C C . ASP A 1 88 ? 4.136 -15.009 3.879 1.00 86.12 88 ASP A C 1
ATOM 761 O O . ASP A 1 88 ? 3.823 -15.947 4.612 1.00 86.12 88 ASP A O 1
ATOM 765 N N . LYS A 1 89 ? 3.675 -13.769 4.106 1.00 83.19 89 LYS A N 1
ATOM 766 C CA . LYS A 1 89 ? 2.707 -13.384 5.155 1.00 83.19 89 LYS A CA 1
ATOM 767 C C . LYS A 1 89 ? 1.236 -13.679 4.791 1.00 83.19 89 LYS A C 1
ATOM 769 O O . LYS A 1 89 ? 0.330 -13.265 5.521 1.00 83.19 89 LYS A O 1
ATOM 774 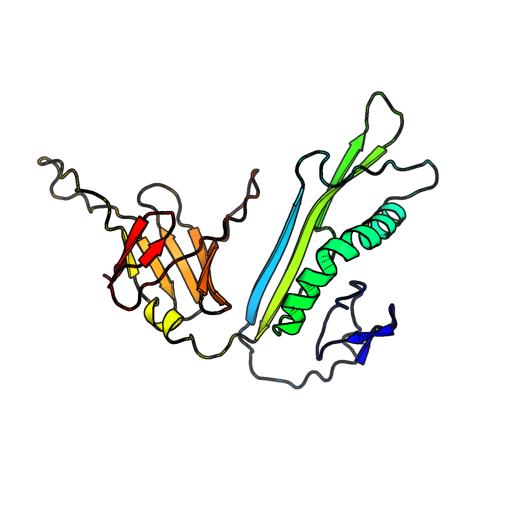N N . GLY A 1 90 ? 0.978 -14.377 3.685 1.00 85.62 90 GLY A N 1
ATOM 775 C CA . GLY A 1 90 ? -0.355 -14.790 3.237 1.00 85.62 90 GLY A CA 1
ATOM 776 C C . GLY A 1 90 ? -1.121 -13.740 2.427 1.00 85.62 90 GLY A C 1
ATOM 777 O O . GLY A 1 90 ? -2.347 -13.821 2.340 1.00 85.62 90 GLY A O 1
ATOM 778 N N . TRP A 1 91 ? -0.439 -12.736 1.869 1.00 86.94 91 TRP A N 1
ATOM 779 C CA . TRP A 1 91 ? -1.055 -11.771 0.957 1.00 86.94 91 TRP A CA 1
ATOM 780 C C . TRP A 1 91 ? -1.077 -12.280 -0.493 1.00 86.94 91 TRP A C 1
ATOM 782 O O . TRP A 1 91 ? -0.111 -12.831 -1.002 1.00 86.94 91 TRP A O 1
ATOM 792 N N . GLU A 1 92 ? -2.173 -12.022 -1.193 1.00 84.75 92 GLU A N 1
ATOM 793 C CA . GLU A 1 92 ? -2.387 -12.283 -2.613 1.00 84.75 92 GLU A CA 1
ATOM 794 C C . GLU A 1 92 ? -2.282 -10.990 -3.425 1.00 84.75 92 GLU A C 1
ATOM 796 O O . GLU A 1 92 ? -2.748 -9.934 -2.996 1.00 84.75 92 GLU A O 1
ATOM 801 N N . LEU A 1 93 ? -1.734 -11.082 -4.635 1.00 85.69 93 LEU A N 1
ATOM 802 C CA . LEU A 1 93 ? -1.683 -9.969 -5.581 1.00 85.69 93 LEU A CA 1
ATOM 803 C C . LEU A 1 93 ? -3.057 -9.711 -6.211 1.00 85.69 93 LEU A C 1
ATOM 805 O O . LEU A 1 93 ? -3.659 -10.608 -6.803 1.00 85.69 93 LEU A O 1
ATOM 809 N N . VAL A 1 94 ? -3.525 -8.467 -6.114 1.00 81.75 94 VAL A N 1
ATOM 810 C CA . VAL A 1 94 ? -4.779 -7.989 -6.724 1.00 81.75 94 VAL A CA 1
ATOM 811 C C . VAL A 1 94 ? -4.524 -7.345 -8.078 1.00 81.75 94 VAL A C 1
ATOM 813 O O . VAL A 1 94 ? -5.357 -7.461 -8.974 1.00 81.75 94 VAL A O 1
ATOM 816 N N . THR A 1 95 ? -3.383 -6.676 -8.224 1.00 81.25 95 THR A N 1
ATOM 817 C CA . THR A 1 95 ? -2.944 -6.049 -9.471 1.00 81.25 95 THR A CA 1
ATOM 818 C C . THR A 1 95 ? -1.647 -6.677 -9.954 1.00 81.25 95 THR A C 1
ATOM 820 O O . THR A 1 95 ? -0.887 -7.253 -9.172 1.00 81.25 95 THR A O 1
ATOM 823 N N . GLN A 1 96 ? -1.393 -6.559 -11.257 1.00 82.00 96 GLN A N 1
ATOM 824 C CA . GLN A 1 96 ? -0.103 -6.899 -11.838 1.00 82.00 96 GLN A CA 1
ATOM 825 C C . GLN A 1 96 ? 0.994 -6.044 -11.178 1.00 82.00 96 GLN A C 1
ATOM 827 O O . GLN A 1 96 ? 0.912 -4.814 -11.233 1.00 82.00 96 GLN A O 1
ATOM 832 N N . PRO A 1 97 ? 2.030 -6.664 -10.585 1.00 82.19 97 PRO A N 1
ATOM 833 C CA . PRO A 1 97 ? 3.234 -5.962 -10.178 1.00 82.19 97 PRO A CA 1
ATOM 834 C C . PRO A 1 97 ? 3.826 -5.180 -11.351 1.00 82.19 97 PRO A C 1
ATOM 836 O O . PRO A 1 97 ? 4.107 -5.760 -12.399 1.00 82.19 97 PRO A O 1
ATOM 839 N N . GLY A 1 98 ? 3.989 -3.868 -11.187 1.00 78.00 98 GLY A N 1
ATOM 840 C CA . GLY A 1 98 ? 4.435 -3.010 -12.275 1.00 78.00 98 GLY A CA 1
ATOM 841 C C . GLY A 1 98 ? 4.539 -1.535 -11.892 1.00 78.00 98 GLY A C 1
ATOM 842 O O . GLY A 1 98 ? 4.037 -1.107 -10.844 1.00 78.00 98 GLY A O 1
ATOM 843 N N . PRO A 1 99 ? 5.165 -0.716 -12.749 1.00 76.19 99 PRO A N 1
ATOM 844 C CA . PRO A 1 99 ? 5.164 0.722 -12.554 1.00 76.19 99 PRO A CA 1
ATOM 845 C C . PRO A 1 99 ? 3.749 1.272 -12.773 1.00 76.19 99 PRO A C 1
ATOM 847 O O . PRO A 1 99 ? 3.142 1.083 -13.827 1.00 76.19 99 PRO A O 1
ATOM 850 N N . GLY A 1 100 ? 3.222 1.959 -11.760 1.00 73.69 100 GLY A N 1
ATOM 851 C CA . GLY A 1 100 ? 1.880 2.546 -11.762 1.00 73.69 100 GLY A CA 1
ATOM 852 C C . GLY A 1 100 ? 1.825 3.963 -12.336 1.00 73.69 100 GLY A C 1
ATOM 853 O O . GLY A 1 100 ? 0.741 4.502 -12.538 1.00 73.69 100 GLY A O 1
ATOM 854 N N . SER A 1 101 ? 2.975 4.601 -12.573 1.00 77.69 101 SER A N 1
ATOM 855 C CA . SER A 1 101 ? 3.043 5.924 -13.196 1.00 77.69 101 SER A CA 1
ATOM 856 C C . SER A 1 101 ? 4.384 6.148 -13.886 1.00 77.69 101 SER A C 1
ATOM 858 O O . SER A 1 101 ? 5.441 5.915 -13.292 1.00 77.69 101 SER A O 1
ATOM 860 N N . TYR A 1 102 ? 4.321 6.673 -15.108 1.00 76.12 102 TYR A N 1
ATOM 861 C CA . TYR A 1 102 ? 5.467 7.129 -15.884 1.00 76.12 102 TYR A CA 1
ATOM 862 C C . TYR A 1 102 ? 5.309 8.611 -16.207 1.00 76.12 102 TYR A C 1
ATOM 864 O O . TYR A 1 102 ? 4.199 9.112 -16.388 1.00 76.12 102 TYR A O 1
ATOM 872 N N . TYR A 1 103 ? 6.433 9.303 -16.314 1.00 81.81 103 TYR A N 1
ATOM 873 C CA . TYR A 1 103 ? 6.515 10.638 -16.876 1.00 81.81 103 TYR A CA 1
ATOM 874 C C . TYR A 1 103 ? 7.375 10.582 -18.131 1.00 81.81 103 TYR A C 1
ATOM 876 O O . TYR A 1 103 ? 8.514 10.119 -18.073 1.00 81.81 103 TYR A O 1
ATOM 884 N N . MET A 1 104 ? 6.831 11.067 -19.243 1.00 80.81 104 MET A N 1
ATOM 885 C CA . MET A 1 104 ? 7.572 11.217 -20.487 1.00 80.81 104 MET A CA 1
ATOM 886 C C . MET A 1 104 ? 7.975 12.679 -20.644 1.00 80.81 104 MET A C 1
ATOM 888 O O . MET A 1 104 ? 7.131 13.574 -20.570 1.00 80.81 104 MET A O 1
ATOM 892 N N . GLY A 1 105 ? 9.266 12.914 -20.840 1.00 81.12 105 GLY A N 1
ATOM 893 C CA . GLY A 1 105 ? 9.818 14.238 -21.080 1.00 81.12 105 GLY A CA 1
ATOM 894 C C . GLY A 1 105 ? 10.574 14.293 -22.399 1.00 81.12 105 GLY A C 1
ATOM 895 O O . GLY A 1 105 ? 11.011 13.275 -22.934 1.00 81.12 105 GLY A O 1
ATOM 896 N N . LYS A 1 106 ? 10.737 15.506 -22.920 1.00 80.31 106 LYS A N 1
ATOM 897 C CA . LYS A 1 106 ? 11.722 15.815 -23.955 1.00 80.31 106 LYS A CA 1
ATOM 898 C C . LYS A 1 106 ? 12.696 16.812 -23.358 1.00 80.31 106 LYS A C 1
ATOM 900 O O . LYS A 1 106 ? 12.266 17.825 -22.806 1.00 80.31 106 LYS A O 1
ATOM 905 N N . ASP A 1 107 ? 13.982 16.511 -23.439 1.00 75.88 107 ASP A N 1
ATOM 906 C CA . ASP A 1 107 ? 14.995 17.520 -23.157 1.00 75.88 107 ASP A CA 1
ATOM 907 C C . ASP A 1 107 ? 15.106 18.398 -24.415 1.00 75.88 107 ASP A C 1
ATOM 909 O O . ASP A 1 107 ? 15.216 17.889 -25.526 1.00 75.88 107 ASP A O 1
ATOM 913 N N . PHE A 1 108 ? 15.012 19.721 -24.270 1.00 65.06 108 PHE A N 1
ATOM 914 C CA . PHE A 1 108 ? 15.081 20.630 -25.423 1.00 65.06 108 PHE A CA 1
ATOM 915 C C . PHE A 1 108 ? 16.479 20.651 -26.065 1.00 65.06 108 PHE A C 1
ATOM 917 O O . PHE A 1 108 ? 16.594 20.890 -27.264 1.00 65.06 108 PHE A O 1
ATOM 924 N N . ASP A 1 109 ? 17.516 20.340 -25.281 1.00 69.56 109 ASP A N 1
ATOM 925 C CA . ASP A 1 109 ? 18.922 20.435 -25.692 1.00 69.56 109 ASP A CA 1
ATOM 926 C C . ASP A 1 109 ? 19.501 19.113 -26.224 1.00 69.56 109 ASP A C 1
ATOM 928 O O . ASP A 1 109 ? 20.547 19.098 -26.870 1.00 69.56 109 ASP A O 1
ATOM 932 N N . SER A 1 110 ? 18.826 17.989 -25.980 1.00 60.25 110 SER A N 1
ATOM 933 C CA . SER A 1 110 ? 19.213 16.673 -26.487 1.00 60.25 110 SER A CA 1
ATOM 934 C C . SER A 1 110 ? 17.999 16.066 -27.169 1.00 60.25 110 SER A C 1
ATOM 936 O O . SER A 1 110 ? 16.991 15.858 -26.507 1.00 60.25 110 SER A O 1
ATOM 938 N N . LEU A 1 111 ? 18.089 15.769 -28.467 1.00 58.59 111 LEU A N 1
ATOM 939 C CA . LEU A 1 111 ? 16.982 15.341 -29.345 1.00 58.59 111 LEU A CA 1
ATOM 940 C C . LEU A 1 111 ? 16.218 14.065 -28.898 1.00 58.59 111 LEU A C 1
ATOM 942 O O . LEU A 1 111 ? 15.338 13.594 -29.614 1.00 58.59 111 LEU A O 1
ATOM 946 N N . GLY A 1 112 ? 16.528 13.500 -27.731 1.00 72.69 112 GLY A N 1
ATOM 947 C CA . GLY A 1 112 ? 15.914 12.301 -27.181 1.00 72.69 112 GLY A CA 1
ATOM 948 C C . GLY A 1 112 ? 14.659 12.584 -26.355 1.00 72.69 112 GLY A C 1
ATOM 949 O O . GLY A 1 112 ? 14.623 13.450 -25.478 1.00 72.69 112 GLY A O 1
ATOM 950 N N . THR A 1 113 ? 13.628 11.779 -26.595 1.00 80.62 113 THR A N 1
ATOM 951 C CA . THR A 1 113 ? 12.520 11.615 -25.646 1.00 80.62 113 THR A CA 1
ATOM 952 C C . THR A 1 113 ? 12.987 10.673 -24.536 1.00 80.62 113 THR A C 1
ATOM 954 O O . THR A 1 113 ? 13.736 9.736 -24.806 1.00 80.62 113 THR A O 1
ATOM 957 N N . TRP A 1 114 ? 12.580 10.905 -23.291 1.00 82.69 114 TRP A N 1
ATOM 958 C CA . TRP A 1 114 ? 12.930 10.044 -22.163 1.00 82.69 114 TRP A CA 1
ATOM 959 C C . TRP A 1 114 ? 11.707 9.650 -21.334 1.00 82.69 114 TRP A C 1
ATOM 961 O O . TRP A 1 114 ? 10.736 10.403 -21.236 1.00 82.69 114 TRP A O 1
ATOM 971 N N . TYR A 1 115 ? 11.787 8.478 -20.702 1.00 82.75 115 TYR A N 1
ATOM 972 C CA . TYR A 1 115 ? 10.828 7.978 -19.719 1.00 82.75 115 TYR A CA 1
ATOM 973 C C . TYR A 1 115 ? 11.435 7.983 -18.316 1.00 82.75 115 TYR A C 1
ATOM 975 O O . TYR A 1 115 ? 12.595 7.627 -18.110 1.00 82.75 115 TYR A O 1
ATOM 983 N N . GLU A 1 116 ? 10.624 8.355 -17.335 1.00 82.19 116 GLU A N 1
ATOM 984 C CA . GLU A 1 116 ? 10.952 8.268 -15.915 1.00 82.19 116 GLU A CA 1
ATOM 985 C C . GLU A 1 116 ? 9.817 7.574 -15.178 1.00 82.19 116 GLU A C 1
ATOM 987 O O . GLU A 1 116 ? 8.664 8.012 -15.233 1.00 82.19 116 GLU A O 1
ATOM 992 N N . VAL A 1 117 ? 10.147 6.509 -14.454 1.00 77.69 117 VAL A N 1
ATOM 993 C CA . VAL A 1 117 ? 9.204 5.866 -13.545 1.00 77.69 117 VAL A CA 1
ATOM 994 C C . VAL A 1 117 ? 8.989 6.779 -12.339 1.00 77.69 117 VAL A C 1
ATOM 996 O O . VAL A 1 117 ? 9.931 7.241 -11.698 1.00 77.69 117 VAL A O 1
ATOM 999 N N . ARG A 1 118 ? 7.724 7.068 -12.033 1.00 79.50 118 ARG A N 1
ATOM 1000 C CA . ARG A 1 118 ? 7.331 7.951 -10.923 1.00 79.50 118 ARG A CA 1
ATOM 1001 C C . ARG A 1 118 ? 6.772 7.207 -9.748 1.00 79.50 118 ARG A C 1
ATOM 1003 O O . ARG A 1 118 ? 6.962 7.633 -8.608 1.00 79.50 118 ARG A O 1
ATOM 1010 N N . ALA A 1 119 ? 6.065 6.124 -10.027 1.00 80.75 119 ALA A N 1
ATOM 1011 C CA . ALA A 1 119 ? 5.504 5.298 -8.990 1.00 80.75 119 ALA A CA 1
ATOM 1012 C C . ALA A 1 119 ? 5.488 3.836 -9.402 1.00 80.75 119 ALA A C 1
ATOM 1014 O O . ALA A 1 119 ? 5.182 3.499 -10.543 1.00 80.75 119 ALA A O 1
ATOM 1015 N N . PHE A 1 120 ? 5.741 2.991 -8.420 1.00 82.06 120 PHE A N 1
ATOM 1016 C CA . PHE A 1 120 ? 5.499 1.566 -8.442 1.00 82.06 120 PHE A CA 1
ATOM 1017 C C . PHE A 1 120 ? 4.351 1.288 -7.489 1.00 82.06 120 PHE A C 1
ATOM 1019 O O . PHE A 1 120 ? 4.383 1.779 -6.356 1.00 82.06 120 PHE A O 1
ATOM 1026 N N . VAL A 1 121 ? 3.330 0.565 -7.940 1.00 81.50 121 VAL A N 1
ATOM 1027 C CA . VAL A 1 121 ? 2.132 0.309 -7.135 1.00 81.50 121 VAL A CA 1
ATOM 1028 C C . VAL A 1 121 ? 1.740 -1.148 -7.286 1.00 81.50 121 VAL A C 1
ATOM 1030 O O . VAL A 1 121 ? 1.623 -1.644 -8.400 1.00 81.50 121 VAL A O 1
ATOM 1033 N N . VAL A 1 122 ? 1.527 -1.815 -6.157 1.00 85.44 122 VAL A N 1
ATOM 1034 C CA . VAL A 1 122 ? 1.015 -3.184 -6.111 1.00 85.44 122 VAL A CA 1
ATOM 1035 C C . VAL A 1 122 ? -0.057 -3.255 -5.050 1.00 85.44 122 VAL A C 1
ATOM 1037 O O . VAL A 1 122 ? 0.195 -2.932 -3.886 1.00 85.44 122 VAL A O 1
ATOM 1040 N N . ASP A 1 123 ? -1.237 -3.693 -5.456 1.00 82.81 123 ASP A N 1
ATOM 1041 C CA . ASP A 1 123 ? -2.342 -3.926 -4.549 1.00 82.81 123 ASP A CA 1
ATOM 1042 C C . ASP A 1 123 ? -2.331 -5.386 -4.121 1.00 82.81 123 ASP A C 1
ATOM 1044 O O . ASP A 1 123 ? -2.131 -6.305 -4.919 1.00 82.81 123 ASP A O 1
ATOM 1048 N N . PHE A 1 124 ? -2.557 -5.581 -2.833 1.00 86.00 124 PHE A N 1
ATOM 1049 C CA . PHE A 1 124 ? -2.626 -6.873 -2.191 1.00 86.00 124 PHE A CA 1
ATOM 1050 C C . PHE A 1 124 ? -3.984 -7.044 -1.532 1.00 86.00 124 PHE A C 1
ATOM 1052 O O . PHE A 1 124 ? -4.619 -6.080 -1.094 1.00 86.00 124 PHE A O 1
ATOM 1059 N N . ARG A 1 125 ? -4.390 -8.295 -1.379 1.00 82.56 125 ARG A N 1
ATOM 1060 C CA . ARG A 1 125 ? -5.476 -8.683 -0.491 1.00 82.56 125 ARG A CA 1
ATOM 1061 C C . ARG A 1 125 ? -5.053 -9.876 0.341 1.00 82.56 125 ARG A C 1
ATOM 1063 O O . ARG A 1 125 ? -4.194 -10.633 -0.077 1.00 82.56 125 ARG A O 1
ATOM 1070 N N . ARG A 1 126 ? -5.659 -10.086 1.492 1.00 84.12 126 ARG A N 1
ATOM 1071 C CA . ARG A 1 126 ? -5.589 -11.368 2.197 1.00 84.12 126 ARG A CA 1
ATOM 1072 C C . ARG A 1 126 ? -6.934 -11.659 2.820 1.00 84.12 126 ARG A C 1
ATOM 1074 O O . ARG A 1 126 ? -7.722 -10.737 3.044 1.00 84.12 126 ARG A O 1
ATOM 1081 N N . VAL A 1 127 ? -7.188 -12.928 3.106 1.00 80.88 127 VAL A N 1
ATOM 1082 C CA . VAL A 1 127 ? -8.385 -13.322 3.849 1.00 80.88 127 VAL A CA 1
ATOM 1083 C C . VAL A 1 127 ? -8.383 -12.575 5.179 1.00 80.88 127 VAL A C 1
ATOM 1085 O O . VAL A 1 127 ? -7.436 -12.680 5.966 1.00 80.88 127 VAL A O 1
ATOM 1088 N N . GLN A 1 128 ? -9.425 -11.781 5.417 1.00 75.19 128 GLN A N 1
ATOM 1089 C CA . GLN A 1 128 ? -9.588 -11.092 6.682 1.00 75.19 128 GLN A CA 1
ATOM 1090 C C . GLN A 1 128 ? -9.774 -12.161 7.757 1.00 75.19 128 GLN A C 1
ATOM 1092 O O . GLN A 1 128 ? -10.687 -12.980 7.679 1.00 75.19 128 GLN A O 1
ATOM 1097 N N . LYS A 1 129 ? -8.907 -12.175 8.775 1.00 72.38 129 LYS A N 1
ATOM 1098 C CA . LYS A 1 129 ? -9.164 -13.002 9.959 1.00 72.38 129 LYS A CA 1
ATOM 1099 C C . LYS A 1 129 ? -10.524 -12.589 10.528 1.00 72.38 129 LYS A C 1
ATOM 1101 O O . LYS A 1 129 ? -10.688 -11.424 10.885 1.00 72.38 129 LYS A O 1
ATOM 1106 N N . ASN A 1 130 ? -11.462 -13.538 10.598 1.00 69.00 130 ASN A N 1
ATOM 1107 C CA . ASN A 1 130 ? -12.857 -13.307 11.001 1.00 69.00 130 ASN A CA 1
ATOM 1108 C C . ASN A 1 130 ? -13.000 -12.695 12.406 1.00 69.00 130 ASN A C 1
ATOM 1110 O O . ASN A 1 130 ? -14.042 -12.133 12.727 1.00 69.00 130 ASN A O 1
ATOM 1114 N N . SER A 1 131 ? -11.959 -12.771 13.235 1.00 79.44 131 SER A N 1
ATOM 1115 C CA . SER A 1 131 ? -11.894 -12.110 14.533 1.00 79.44 131 SER A CA 1
ATOM 1116 C C . SER A 1 131 ? -10.850 -10.995 14.531 1.00 79.44 131 SER A C 1
ATOM 1118 O O . SER A 1 131 ? -9.691 -11.212 14.158 1.00 79.44 131 SER A O 1
ATOM 1120 N N . LEU A 1 132 ? -11.253 -9.821 15.017 1.00 83.06 132 LEU A N 1
ATOM 1121 C CA . LEU A 1 132 ? -10.322 -8.802 15.494 1.00 83.06 132 LEU A CA 1
ATOM 1122 C C . LEU A 1 132 ? -9.427 -9.405 16.588 1.00 83.06 132 LEU A C 1
ATOM 1124 O O . LEU A 1 132 ? -9.921 -10.177 17.417 1.00 83.06 132 LEU A O 1
ATOM 1128 N N . SER A 1 133 ? -8.140 -9.058 16.610 1.00 85.62 133 SER A N 1
ATOM 1129 C CA . SER A 1 133 ? -7.273 -9.381 17.750 1.00 85.62 133 SER A CA 1
ATOM 1130 C C . SER A 1 133 ? -7.775 -8.692 19.024 1.00 85.62 133 SER A C 1
ATOM 1132 O O . SER A 1 133 ? -8.535 -7.729 18.948 1.00 85.62 133 SER A O 1
ATOM 1134 N N . GLU A 1 134 ? -7.345 -9.131 20.209 1.00 85.12 134 GLU A N 1
ATOM 1135 C CA . GLU A 1 134 ? -7.709 -8.456 21.469 1.00 85.12 134 GLU A CA 1
ATOM 1136 C C . GLU A 1 134 ? -7.363 -6.956 21.441 1.00 85.12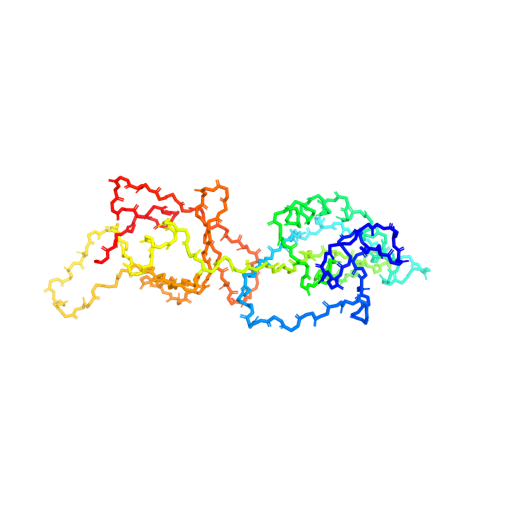 134 GLU A C 1
ATOM 1138 O O . GLU A 1 134 ? -8.146 -6.121 21.898 1.00 85.12 134 GLU A O 1
ATOM 1143 N N . LYS A 1 135 ? -6.232 -6.592 20.817 1.00 85.19 135 LYS A N 1
ATOM 1144 C CA . LYS A 1 135 ? -5.814 -5.194 20.635 1.00 85.19 135 LYS A CA 1
ATOM 1145 C C . LYS A 1 135 ? -6.744 -4.426 19.703 1.00 85.19 135 LYS A C 1
ATOM 1147 O O . LYS A 1 135 ? -7.096 -3.284 19.981 1.00 85.19 135 LYS A O 1
ATOM 1152 N N . GLU A 1 136 ? -7.141 -5.043 18.595 1.00 87.56 136 GLU A N 1
ATOM 1153 C CA . GLU A 1 136 ? -8.073 -4.446 17.639 1.00 87.56 136 GLU A CA 1
ATOM 1154 C C . GLU A 1 136 ? -9.479 -4.292 18.240 1.00 87.56 136 GLU A C 1
ATOM 1156 O O . GLU A 1 136 ? -10.122 -3.262 18.045 1.00 87.56 136 GLU A O 1
ATOM 1161 N N . GLN A 1 137 ? -9.941 -5.280 19.014 1.00 89.44 137 GLN A N 1
ATOM 1162 C CA . GLN A 1 137 ? -11.214 -5.221 19.740 1.00 89.44 137 GLN A CA 1
ATOM 1163 C C . GLN A 1 137 ? -11.219 -4.088 20.767 1.00 89.44 137 GLN A C 1
ATOM 1165 O O . GLN A 1 137 ? -12.213 -3.371 20.887 1.00 89.44 137 GLN A O 1
ATOM 1170 N N . TYR A 1 138 ? -10.101 -3.891 21.470 1.00 88.25 138 TYR A 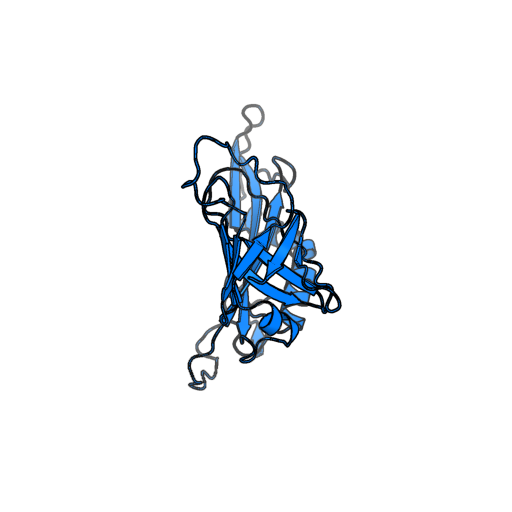N 1
ATOM 1171 C CA . TYR A 1 138 ? -9.949 -2.820 22.452 1.00 88.25 138 TYR A CA 1
ATOM 1172 C C . TYR A 1 138 ? -10.138 -1.421 21.845 1.00 88.25 138 TYR A C 1
ATOM 1174 O O . TYR A 1 138 ? -10.687 -0.533 22.500 1.00 88.25 138 TYR A O 1
ATOM 1182 N N . LEU A 1 139 ? -9.736 -1.226 20.586 1.00 88.94 139 LEU A N 1
ATOM 1183 C CA . LEU A 1 139 ? -9.849 0.063 19.903 1.00 88.94 139 LEU A CA 1
ATOM 1184 C C . LEU A 1 139 ? -11.271 0.425 19.497 1.00 88.94 139 LEU A C 1
ATOM 1186 O O . LEU A 1 139 ? -11.560 1.612 19.365 1.00 88.94 139 LEU A O 1
ATOM 1190 N N . VAL A 1 140 ? -12.151 -0.552 19.283 1.00 91.31 140 VAL A N 1
ATOM 1191 C CA . VAL A 1 140 ? -13.496 -0.305 18.746 1.00 91.31 140 VAL A CA 1
ATOM 1192 C C . VAL A 1 140 ? -14.261 0.685 19.636 1.00 91.31 140 VAL A C 1
ATOM 1194 O O . VAL A 1 140 ? -14.417 0.483 20.844 1.00 91.31 140 VAL A O 1
ATOM 1197 N N . GLY A 1 141 ? -14.751 1.771 19.033 1.00 92.75 141 GLY A N 1
ATOM 1198 C CA . GLY A 1 141 ? -15.419 2.873 19.730 1.00 92.75 141 GLY A CA 1
ATOM 1199 C C . GLY A 1 141 ? -14.839 4.251 19.407 1.00 92.75 141 GLY A C 1
ATOM 1200 O O . GLY A 1 141 ? -14.089 4.423 18.446 1.00 92.75 141 GLY A O 1
ATOM 1201 N N . GLU A 1 142 ? -15.228 5.245 20.207 1.00 92.88 142 GLU A N 1
ATOM 1202 C CA . GLU A 1 142 ? -14.839 6.646 20.030 1.00 92.88 142 GLU A CA 1
ATOM 1203 C C . GLU A 1 142 ? -13.733 7.066 21.004 1.00 92.88 142 GLU A C 1
ATOM 1205 O O . GLU A 1 142 ? -13.772 6.753 22.196 1.00 92.88 142 GLU A O 1
ATOM 1210 N N . TRP A 1 143 ? -12.773 7.829 20.488 1.00 90.88 143 TRP A N 1
ATOM 1211 C CA . TRP A 1 143 ? -11.610 8.328 21.211 1.00 90.88 143 TRP A CA 1
ATOM 1212 C C . TRP A 1 143 ? -11.435 9.821 20.964 1.00 90.88 143 TRP A C 1
ATOM 1214 O O . TRP A 1 143 ? -11.605 10.290 19.839 1.00 90.88 143 TRP A O 1
ATOM 1224 N N . TYR A 1 144 ? -11.041 10.566 21.993 1.00 88.94 144 TYR A N 1
ATOM 1225 C CA . TYR A 1 144 ? -10.949 12.024 21.962 1.00 88.94 144 TYR A CA 1
ATOM 1226 C C . TYR A 1 144 ? -9.590 12.515 22.455 1.00 88.94 144 TYR A C 1
ATOM 1228 O O . TYR A 1 144 ? -9.094 12.040 23.476 1.00 88.94 144 TYR A O 1
ATOM 1236 N N . SER A 1 145 ? -9.004 13.503 21.777 1.00 87.44 145 SER A N 1
ATOM 1237 C CA . SER A 1 145 ? -7.714 14.083 22.176 1.00 87.44 145 SER A CA 1
ATOM 1238 C C . SER A 1 145 ? -7.755 14.717 23.576 1.00 87.44 145 SER A C 1
ATOM 1240 O O . SER A 1 145 ? -8.681 15.478 23.879 1.00 87.44 145 SER A O 1
ATOM 1242 N N . THR A 1 146 ? -6.725 14.481 24.394 1.00 80.44 146 THR A N 1
ATOM 1243 C CA . THR A 1 146 ? -6.583 15.017 25.763 1.00 80.44 146 THR A CA 1
ATOM 1244 C C . THR A 1 146 ? -5.861 16.361 25.832 1.00 80.44 146 THR A C 1
ATOM 1246 O O . THR A 1 146 ? -6.029 17.099 26.802 1.00 80.44 146 THR A O 1
ATOM 1249 N N . ASN A 1 147 ? -5.046 16.687 24.826 1.00 63.25 147 ASN A N 1
ATOM 1250 C CA . ASN A 1 147 ? -4.171 17.857 24.852 1.00 63.25 147 ASN A CA 1
ATOM 1251 C C . ASN A 1 147 ? -4.933 19.123 24.431 1.00 63.25 147 ASN A C 1
ATOM 1253 O O . ASN A 1 147 ? -5.026 19.432 23.249 1.00 63.25 147 ASN A O 1
ATOM 1257 N N . GLU A 1 148 ? -5.534 19.806 25.410 1.00 57.56 148 GLU A N 1
ATOM 1258 C CA . GLU A 1 148 ? -5.288 21.221 25.762 1.00 57.56 148 GLU A CA 1
ATOM 1259 C C . GLU A 1 148 ? -6.486 21.870 26.483 1.00 57.56 148 GLU A C 1
ATOM 1261 O O . GLU A 1 148 ? -7.644 21.500 26.239 1.00 57.56 148 GLU A O 1
ATOM 1266 N N . PRO A 1 149 ? -6.227 22.848 27.381 1.00 48.47 149 PRO A N 1
ATOM 1267 C CA . PRO A 1 149 ? -7.266 23.584 28.081 1.00 48.47 149 PRO A CA 1
ATOM 1268 C C . PRO A 1 149 ? -8.212 24.227 27.076 1.00 48.47 149 PRO A C 1
ATOM 1270 O O . PRO A 1 149 ? -7.834 24.971 26.170 1.00 48.47 149 PRO A O 1
ATOM 1273 N N . VAL A 1 150 ? -9.491 23.935 27.258 1.00 50.84 150 VAL A N 1
ATOM 1274 C CA . VAL A 1 150 ? -10.559 24.648 26.581 1.00 50.84 150 VAL A CA 1
ATOM 1275 C C . VAL A 1 150 ? -10.418 26.105 27.006 1.00 50.84 150 VAL A C 1
ATOM 1277 O O . VAL A 1 150 ? -10.689 26.430 28.159 1.00 50.84 150 VAL A O 1
ATOM 1280 N N . PHE A 1 151 ? -10.005 26.993 26.101 1.00 47.88 151 PHE A N 1
ATOM 1281 C CA . PHE A 1 151 ? -10.318 28.409 26.255 1.00 47.88 151 PHE A CA 1
ATOM 1282 C C . PHE A 1 151 ? -11.842 28.512 26.209 1.00 47.88 151 PHE A C 1
ATOM 1284 O O . PHE A 1 151 ? -12.455 28.623 25.145 1.00 47.88 151 PHE A O 1
ATOM 1291 N N . ILE A 1 152 ? -12.464 28.371 27.378 1.00 54.09 152 ILE A N 1
ATOM 1292 C CA . ILE A 1 152 ? -13.870 28.668 27.574 1.00 54.09 152 ILE A CA 1
ATOM 1293 C C . ILE A 1 152 ? -13.932 30.174 27.403 1.00 54.09 152 ILE A C 1
ATOM 1295 O O . ILE A 1 152 ? -13.521 30.921 28.285 1.00 54.09 152 ILE A O 1
ATOM 1299 N N . ASN A 1 153 ? -14.376 30.631 26.235 1.00 52.94 153 ASN A N 1
ATOM 1300 C CA . ASN A 1 153 ? -14.781 32.017 26.109 1.00 52.94 153 ASN A CA 1
ATOM 1301 C C . ASN A 1 153 ? -15.963 32.196 27.082 1.00 52.94 153 ASN A C 1
ATOM 1303 O O . ASN A 1 153 ? -17.011 31.585 26.844 1.00 52.94 153 ASN A O 1
ATOM 1307 N N . PRO A 1 154 ? -15.821 32.982 28.166 1.00 60.09 154 PRO A N 1
ATOM 1308 C CA . PRO A 1 154 ? -16.858 33.097 29.190 1.00 60.09 154 PRO A CA 1
ATOM 1309 C C . PRO A 1 154 ? -18.172 33.665 28.631 1.00 60.09 154 PRO A C 1
ATOM 1311 O O . PRO A 1 154 ? -19.225 33.488 29.236 1.00 60.09 154 PRO A O 1
ATOM 1314 N N . PHE A 1 155 ? -18.135 34.277 27.444 1.00 68.44 155 PHE A N 1
ATOM 1315 C CA . PHE A 1 155 ? -19.291 34.854 26.764 1.00 68.44 155 PHE A CA 1
ATOM 1316 C C . PHE A 1 155 ? -20.020 33.886 25.819 1.00 68.44 155 PHE A C 1
ATOM 1318 O O . PHE A 1 155 ? -20.976 34.292 25.164 1.00 68.44 155 PHE A O 1
ATOM 1325 N N . ASN A 1 156 ? -19.592 32.622 25.696 1.00 61.12 156 ASN A N 1
ATOM 1326 C CA . ASN A 1 156 ? -20.190 31.689 24.733 1.00 61.12 156 ASN A CA 1
ATOM 1327 C C . ASN A 1 156 ? -20.377 30.274 25.312 1.00 61.12 156 ASN A C 1
ATOM 1329 O O . ASN A 1 156 ? -19.722 29.317 24.898 1.00 61.12 156 ASN A O 1
ATOM 1333 N N . GLN A 1 157 ? -21.296 30.151 26.277 1.00 59.66 157 GLN A N 1
ATOM 1334 C CA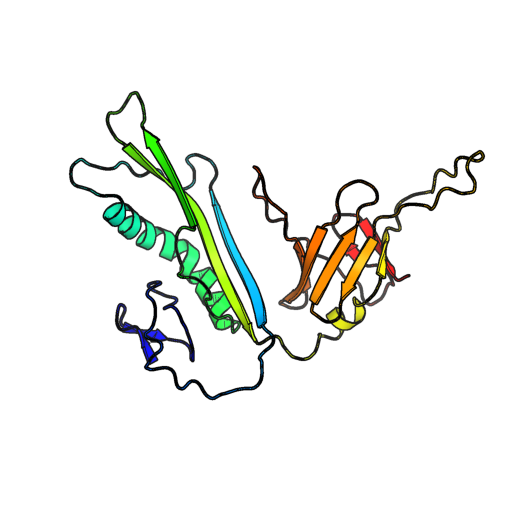 . GLN A 1 157 ? -21.568 28.921 27.041 1.00 59.66 157 GLN A CA 1
ATOM 1335 C C . GLN A 1 157 ? -22.148 27.755 26.209 1.00 59.66 157 GLN A C 1
ATOM 1337 O O . GLN A 1 157 ? -22.150 26.621 26.674 1.00 59.66 157 GLN A O 1
ATOM 1342 N N . ASN A 1 158 ? -22.572 27.991 24.959 1.00 60.59 158 ASN A N 1
ATOM 1343 C CA . ASN A 1 158 ? -23.200 26.971 24.103 1.00 60.59 158 ASN A CA 1
ATOM 1344 C C . ASN A 1 158 ? -22.283 26.395 23.010 1.00 60.59 158 ASN A C 1
ATOM 1346 O O . ASN A 1 158 ? -22.730 25.611 22.167 1.00 60.59 158 ASN A O 1
ATOM 1350 N N . LYS A 1 159 ? -20.995 26.760 22.974 1.00 61.31 159 LYS A N 1
ATOM 1351 C CA . LYS A 1 159 ? -20.097 26.283 21.914 1.00 61.31 159 LYS A CA 1
ATOM 1352 C C . LYS A 1 159 ? -19.561 24.889 22.264 1.00 61.31 159 LYS A C 1
ATOM 1354 O O . LYS A 1 159 ? -18.634 24.766 23.060 1.00 61.31 159 LYS A O 1
ATOM 1359 N N . LYS A 1 160 ? -20.129 23.836 21.651 1.00 65.06 160 LYS A N 1
ATOM 1360 C CA . LYS A 1 160 ? -19.606 22.456 21.731 1.00 65.06 160 LYS A CA 1
ATOM 1361 C C . LYS A 1 160 ? -18.092 22.467 21.497 1.00 65.06 160 LYS A C 1
ATOM 1363 O O . LYS A 1 160 ? -17.625 22.937 20.456 1.00 65.06 160 LYS A O 1
ATOM 1368 N N . ILE A 1 161 ? -17.336 21.962 22.469 1.00 64.62 161 ILE A N 1
ATOM 1369 C CA . ILE A 1 161 ? -15.881 21.852 22.379 1.00 64.62 161 ILE A CA 1
ATOM 1370 C C . ILE A 1 161 ? -15.571 20.867 21.255 1.00 64.62 161 ILE A C 1
ATOM 1372 O O . ILE A 1 161 ? -15.792 19.668 21.393 1.00 64.62 161 ILE A O 1
ATOM 1376 N N . LYS A 1 162 ? -15.065 21.373 20.129 1.00 75.06 162 LYS A N 1
ATOM 1377 C CA . LYS A 1 162 ? -14.506 20.516 19.083 1.00 75.06 162 LYS A CA 1
ATOM 1378 C C . LYS A 1 162 ? -13.164 19.984 19.584 1.00 75.06 162 LYS A C 1
ATOM 1380 O O . LYS A 1 162 ? -12.285 20.790 19.896 1.00 75.06 162 LYS A O 1
ATOM 1385 N N . ARG A 1 163 ? -13.036 18.665 19.684 1.00 83.00 163 ARG A N 1
ATOM 1386 C CA . ARG A 1 163 ? -11.788 17.928 19.929 1.00 83.00 163 ARG A CA 1
ATOM 1387 C C . ARG A 1 163 ? -11.483 17.086 18.698 1.00 83.00 163 ARG A C 1
ATOM 1389 O O . ARG A 1 163 ? -12.400 16.811 17.923 1.00 83.00 163 ARG A O 1
ATOM 1396 N N . ASP A 1 164 ? -10.230 16.685 18.542 1.00 86.88 164 ASP A N 1
ATOM 1397 C CA . ASP A 1 164 ? -9.907 15.639 17.580 1.00 86.88 164 ASP A CA 1
ATOM 1398 C C . ASP A 1 164 ? -10.584 14.344 18.040 1.00 86.88 164 ASP A C 1
ATOM 1400 O O . ASP A 1 164 ? -10.560 14.015 19.231 1.00 86.88 164 ASP A O 1
ATOM 1404 N N . GLN A 1 165 ? -11.205 13.636 17.100 1.00 89.81 165 GLN A N 1
ATOM 1405 C CA . GLN A 1 165 ? -11.943 12.404 17.349 1.00 89.81 165 GLN A CA 1
ATOM 1406 C C . GLN A 1 165 ? -11.421 11.291 16.436 1.00 89.81 165 GLN A C 1
ATOM 1408 O O . GLN A 1 165 ? -11.263 11.486 15.230 1.00 89.81 165 GLN A O 1
ATOM 1413 N N . LEU A 1 166 ? -11.184 10.116 17.011 1.00 89.94 166 LEU A N 1
ATOM 1414 C CA . LEU A 1 166 ? -10.938 8.870 16.291 1.00 89.94 166 LEU A CA 1
ATOM 1415 C C . LEU A 1 166 ? -12.099 7.912 16.560 1.00 89.94 166 LEU A C 1
ATOM 1417 O O . LEU A 1 166 ? -12.500 7.736 17.707 1.00 89.94 166 LEU A O 1
ATOM 1421 N N . ILE A 1 167 ? -12.645 7.301 15.514 1.00 92.12 167 ILE A N 1
ATOM 1422 C CA . ILE A 1 167 ? -13.743 6.332 15.612 1.00 92.12 167 ILE A CA 1
ATOM 1423 C C . ILE A 1 167 ? -13.290 5.049 14.945 1.00 92.12 167 ILE A C 1
ATOM 1425 O O . ILE A 1 167 ? -12.996 5.067 13.754 1.00 92.12 167 ILE A O 1
ATOM 1429 N N . PHE A 1 168 ? -13.242 3.952 15.692 1.00 91.19 168 PHE A N 1
ATOM 1430 C CA . PHE A 1 168 ? -12.852 2.639 15.184 1.00 91.19 168 PHE A CA 1
ATOM 1431 C C . PHE A 1 168 ? -14.073 1.730 15.084 1.00 91.19 168 PHE A C 1
ATOM 1433 O O . PHE A 1 168 ? -14.817 1.560 16.052 1.00 91.19 168 PHE A O 1
ATOM 1440 N N . HIS A 1 169 ? -14.261 1.131 13.913 1.00 91.00 169 HIS A N 1
ATOM 1441 C CA . HIS A 1 169 ? -15.343 0.200 13.623 1.00 91.00 169 HIS A CA 1
ATOM 1442 C C . HIS A 1 169 ? -14.868 -1.253 13.723 1.00 91.00 169 HIS A C 1
ATOM 1444 O O . HIS A 1 169 ? -13.682 -1.555 13.587 1.00 91.00 169 HIS A O 1
ATOM 1450 N N . SER A 1 170 ? -15.812 -2.174 13.926 1.00 87.75 170 SER A N 1
ATOM 1451 C CA . SER A 1 170 ? -15.534 -3.613 14.028 1.00 87.75 170 SER A CA 1
ATOM 1452 C C . SER A 1 170 ? -15.019 -4.244 12.730 1.00 87.75 170 SER A C 1
ATOM 1454 O O . SER A 1 170 ? -14.442 -5.325 12.756 1.00 87.75 170 SER A O 1
ATOM 1456 N N . ASP A 1 171 ? -15.184 -3.565 11.598 1.00 81.62 171 ASP A N 1
ATOM 1457 C CA . ASP A 1 171 ? -14.749 -4.007 10.273 1.00 81.62 171 ASP A CA 1
ATOM 1458 C C . ASP A 1 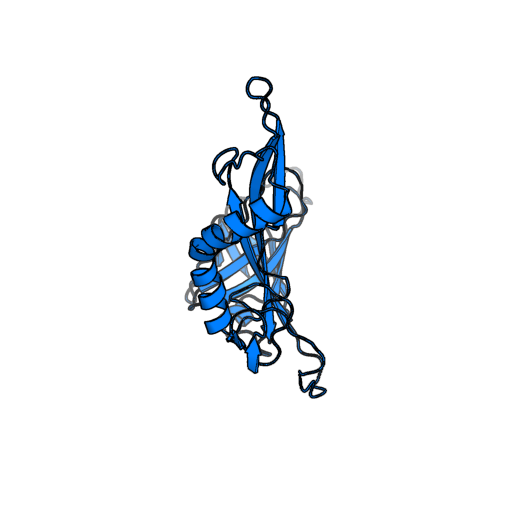171 ? -13.373 -3.448 9.869 1.00 81.62 171 ASP A C 1
ATOM 1460 O O . ASP A 1 171 ? -13.062 -3.347 8.682 1.00 81.62 171 ASP A O 1
ATOM 1464 N N . ARG A 1 172 ? -12.542 -3.079 10.855 1.00 85.50 172 ARG A N 1
ATOM 1465 C CA . ARG A 1 172 ? -11.200 -2.501 10.668 1.00 85.50 172 ARG A CA 1
ATOM 1466 C C . ARG A 1 172 ? -11.170 -1.141 9.966 1.00 85.50 172 ARG A C 1
ATOM 1468 O O . ARG A 1 172 ? -10.090 -0.663 9.619 1.00 85.50 172 ARG A O 1
ATOM 1475 N N . ARG A 1 173 ? -12.308 -0.466 9.779 1.00 88.19 173 ARG A N 1
ATOM 1476 C CA . ARG A 1 173 ? -12.329 0.934 9.331 1.00 88.19 173 ARG A CA 1
ATOM 1477 C C . ARG A 1 173 ? -12.158 1.879 10.509 1.00 88.19 173 ARG A C 1
ATOM 1479 O O . ARG A 1 173 ? -12.661 1.619 11.600 1.00 88.19 173 ARG A O 1
ATOM 1486 N N . PHE A 1 174 ? -11.501 3.009 10.278 1.00 90.00 174 PHE A N 1
ATOM 1487 C CA . PHE A 1 174 ? -11.526 4.113 11.229 1.00 90.00 174 PHE A CA 1
ATOM 1488 C C . PHE A 1 174 ? -11.785 5.453 10.549 1.00 90.00 174 PHE A C 1
ATOM 1490 O O . PHE A 1 174 ? -11.484 5.646 9.368 1.00 90.00 174 PHE A O 1
ATOM 1497 N N . ILE A 1 175 ? -12.323 6.378 11.334 1.00 89.12 175 ILE A N 1
ATOM 1498 C CA . ILE A 1 175 ? -12.579 7.759 10.954 1.00 89.12 175 ILE A CA 1
ATOM 1499 C C . ILE A 1 175 ? -11.739 8.657 11.857 1.00 89.12 175 ILE A C 1
ATOM 1501 O O . ILE A 1 175 ? -11.827 8.563 13.080 1.00 89.12 175 ILE A O 1
ATOM 1505 N N . TYR A 1 176 ? -10.944 9.544 11.265 1.00 88.44 176 TYR A N 1
ATOM 1506 C CA . TYR A 1 176 ? -10.280 10.635 11.969 1.00 88.44 176 TYR A CA 1
ATOM 1507 C C . TYR A 1 176 ? -10.973 11.955 11.640 1.00 88.44 176 TYR A C 1
ATOM 1509 O O . TYR A 1 176 ? -10.973 12.407 10.493 1.00 88.44 176 TYR A O 1
ATOM 1517 N N . ARG A 1 177 ? -11.549 12.587 12.660 1.00 88.88 177 ARG A N 1
ATOM 1518 C CA . ARG A 1 177 ? -12.155 13.916 12.582 1.00 88.88 177 ARG A CA 1
ATOM 1519 C C . ARG A 1 177 ? -11.266 14.895 13.334 1.00 88.88 177 ARG A C 1
ATOM 1521 O O . ARG A 1 177 ? -11.334 14.945 14.564 1.00 88.88 177 ARG A O 1
ATOM 1528 N N . PRO A 1 178 ? -10.425 15.671 12.640 1.00 83.94 178 PRO A N 1
ATOM 1529 C CA . PRO A 1 178 ? -9.681 16.723 13.303 1.00 83.94 178 PRO A CA 1
ATOM 1530 C C . PRO A 1 178 ? -10.647 17.799 13.810 1.00 83.94 178 PRO A C 1
ATOM 1532 O O . PRO A 1 178 ? -11.719 18.036 13.248 1.00 83.94 178 PRO A O 1
ATOM 1535 N N . ARG A 1 179 ? -10.227 18.526 14.840 1.00 83.75 179 ARG A N 1
ATOM 1536 C CA . ARG A 1 179 ? -10.919 19.709 15.358 1.00 83.75 179 ARG A CA 1
ATOM 1537 C C . ARG A 1 179 ? -11.191 20.740 14.263 1.00 83.75 179 ARG A C 1
ATOM 1539 O O . ARG A 1 179 ? -12.239 21.395 14.270 1.00 83.75 179 ARG A O 1
ATOM 1546 N N . TYR A 1 180 ? -10.235 20.875 13.346 1.00 79.56 180 TYR A N 1
ATOM 1547 C CA . TYR A 1 180 ? -10.278 21.755 12.188 1.00 79.56 180 TYR A CA 1
ATOM 1548 C C . TYR A 1 180 ? -9.859 20.983 10.937 1.00 79.56 180 TYR A C 1
ATOM 1550 O O . TYR A 1 180 ? -8.808 20.346 10.926 1.00 79.56 180 TYR A O 1
ATOM 1558 N N . GLY A 1 181 ? -10.654 21.081 9.876 1.00 83.88 181 GLY A N 1
ATOM 1559 C CA . GLY A 1 181 ? -10.377 20.437 8.595 1.00 83.88 181 GLY A CA 1
ATOM 1560 C C . GLY A 1 181 ? -11.384 19.347 8.246 1.00 83.88 181 GLY A C 1
ATOM 1561 O O . GLY A 1 181 ? -12.467 19.272 8.826 1.00 83.88 181 GLY A O 1
ATOM 1562 N N . ASN A 1 182 ? -11.014 18.541 7.255 1.00 83.81 182 ASN A N 1
ATOM 1563 C CA . ASN A 1 182 ? -11.861 17.492 6.701 1.00 83.81 182 ASN A CA 1
ATOM 1564 C C . ASN A 1 182 ? -11.740 16.190 7.493 1.00 83.81 182 ASN A C 1
ATOM 1566 O O . ASN A 1 182 ? -10.722 15.928 8.130 1.00 83.81 182 ASN A O 1
ATOM 1570 N N . GLU A 1 183 ? -12.786 15.374 7.420 1.00 85.81 183 GLU A N 1
ATOM 1571 C CA . GLU A 1 183 ? -12.775 14.001 7.912 1.00 85.81 183 GLU A CA 1
ATOM 1572 C C . GLU A 1 183 ? -11.886 13.122 7.022 1.00 85.81 183 GLU A C 1
ATOM 1574 O O . GLU A 1 183 ? -11.918 13.227 5.793 1.00 85.81 183 GLU A O 1
ATOM 1579 N N . TYR A 1 184 ? -11.115 12.234 7.645 1.00 82.31 184 TYR A N 1
ATOM 1580 C CA . TYR A 1 184 ? -10.284 11.259 6.954 1.00 82.31 184 TYR A CA 1
ATOM 1581 C C . TYR A 1 184 ? -10.746 9.848 7.285 1.00 82.31 184 TYR A C 1
ATOM 1583 O O . TYR A 1 184 ? -11.008 9.521 8.441 1.00 82.31 184 TYR A O 1
ATOM 1591 N N . ASN A 1 185 ? -10.791 9.001 6.264 1.00 82.12 185 ASN A N 1
ATOM 1592 C CA . ASN A 1 185 ? -11.141 7.595 6.396 1.00 82.12 185 ASN A CA 1
ATOM 1593 C C . ASN A 1 185 ? -9.884 6.740 6.240 1.00 82.12 185 ASN A C 1
ATOM 1595 O O . ASN A 1 185 ? -8.992 7.052 5.445 1.00 82.12 185 ASN A O 1
ATOM 1599 N N . GLY A 1 186 ? -9.816 5.639 6.973 1.00 82.19 186 GLY A N 1
ATOM 1600 C CA . GLY A 1 186 ? -8.695 4.720 6.888 1.00 82.19 186 GLY A CA 1
ATOM 1601 C C . GLY A 1 186 ? -9.043 3.317 7.347 1.00 82.19 186 GLY A C 1
ATOM 1602 O O . GLY A 1 186 ? -10.192 3.005 7.661 1.00 82.19 186 GLY A O 1
ATOM 1603 N N . VAL A 1 187 ? -8.022 2.469 7.367 1.00 83.06 187 VAL A N 1
ATOM 1604 C CA . VAL A 1 187 ? -8.091 1.115 7.918 1.00 83.06 187 VAL A CA 1
ATOM 1605 C C . VAL A 1 187 ? -7.039 0.931 8.999 1.00 83.06 187 VAL A C 1
ATOM 1607 O O . VAL A 1 187 ? -5.965 1.536 8.927 1.00 83.06 187 VAL A O 1
ATOM 1610 N N . PHE A 1 188 ? -7.342 0.105 9.992 1.00 84.69 188 PHE A N 1
ATOM 1611 C CA . PHE A 1 188 ? -6.406 -0.274 11.041 1.00 84.69 188 PHE A CA 1
ATOM 1612 C C . PHE A 1 188 ? -6.199 -1.783 11.064 1.00 84.69 188 PHE A C 1
ATOM 1614 O O . PHE A 1 188 ? -7.114 -2.540 10.753 1.00 84.69 188 PHE A O 1
ATOM 1621 N N . HIS A 1 189 ? -4.991 -2.213 11.400 1.00 81.81 189 HIS A N 1
ATOM 1622 C CA . HIS A 1 189 ? -4.675 -3.626 11.577 1.00 81.81 189 HIS A CA 1
ATOM 1623 C C . HIS A 1 189 ? -3.487 -3.800 12.520 1.00 81.81 189 HIS A C 1
ATOM 1625 O O . HIS A 1 189 ? -2.673 -2.887 12.690 1.00 81.81 189 HIS A O 1
ATOM 1631 N N . GLU A 1 190 ? -3.385 -4.982 13.117 1.00 81.88 190 GLU A N 1
ATOM 1632 C CA . GLU A 1 190 ? -2.182 -5.419 13.824 1.00 81.88 190 GLU A CA 1
ATOM 1633 C C . GLU A 1 190 ? -1.218 -6.139 12.864 1.00 81.88 190 GLU A C 1
ATOM 1635 O O . GLU A 1 190 ? -1.601 -7.065 12.142 1.00 81.88 190 GLU A O 1
ATOM 1640 N N . GLU A 1 191 ? 0.047 -5.725 12.861 1.00 74.62 191 GLU A N 1
ATOM 1641 C CA . GLU A 1 191 ? 1.147 -6.381 12.149 1.00 74.62 191 GLU A CA 1
ATOM 1642 C C . GLU A 1 191 ? 2.333 -6.502 13.116 1.00 74.62 191 GLU A C 1
ATOM 1644 O O . GLU A 1 191 ? 2.699 -5.537 13.776 1.00 74.62 191 GLU A O 1
ATOM 1649 N N . GLU A 1 192 ? 2.897 -7.706 13.263 1.00 78.62 192 GLU A N 1
ATOM 1650 C CA . GLU A 1 192 ? 4.072 -7.959 14.125 1.00 78.62 192 GLU A CA 1
ATOM 1651 C C . GLU A 1 192 ? 3.918 -7.482 15.588 1.00 78.62 192 GLU A C 1
ATOM 1653 O O . GLU A 1 192 ? 4.887 -7.153 16.267 1.00 78.62 192 GLU A O 1
ATOM 1658 N N . GLY A 1 193 ? 2.683 -7.469 16.101 1.00 75.19 193 GLY A N 1
ATOM 1659 C CA . GLY A 1 193 ? 2.371 -7.032 17.464 1.00 75.19 193 GLY A CA 1
ATOM 1660 C C . GLY A 1 193 ? 2.178 -5.518 17.622 1.00 75.19 193 GLY A C 1
ATOM 1661 O O . GLY A 1 193 ? 1.801 -5.070 18.709 1.00 75.19 193 GLY A O 1
ATOM 1662 N N . ASP A 1 194 ? 2.382 -4.742 16.561 1.00 74.62 194 ASP A N 1
ATOM 1663 C CA . ASP A 1 194 ? 2.163 -3.299 16.517 1.00 74.62 194 ASP A CA 1
ATOM 1664 C C . ASP A 1 194 ? 0.848 -2.965 15.794 1.00 74.62 194 ASP A C 1
ATOM 1666 O O . ASP A 1 194 ? 0.449 -3.637 14.842 1.00 74.62 194 ASP A O 1
ATOM 1670 N N . LEU A 1 195 ? 0.168 -1.897 16.229 1.00 76.69 195 LEU A N 1
ATOM 1671 C CA . LEU A 1 195 ? -1.025 -1.396 15.546 1.00 76.69 195 LEU A CA 1
ATOM 1672 C C . LEU A 1 195 ? -0.660 -0.321 14.515 1.00 76.69 195 LEU A C 1
ATOM 1674 O O . LEU A 1 195 ? -0.036 0.697 14.837 1.00 76.69 195 LEU A O 1
ATOM 1678 N N . TYR A 1 196 ? -1.143 -0.506 13.290 1.00 76.50 196 TYR A N 1
ATOM 1679 C CA . TYR A 1 196 ? -0.954 0.423 12.186 1.00 76.50 196 TYR A CA 1
ATOM 1680 C C . TYR A 1 196 ? -2.268 1.077 11.778 1.00 76.50 196 TYR A C 1
ATOM 1682 O O . TYR A 1 196 ? -3.274 0.397 11.582 1.00 76.50 196 TYR A O 1
ATOM 1690 N N . LEU A 1 197 ? -2.235 2.398 11.570 1.00 78.94 197 LEU A N 1
ATOM 1691 C CA . LEU A 1 197 ? -3.294 3.132 10.878 1.00 78.94 197 LEU A CA 1
ATOM 1692 C C . LEU A 1 197 ? -2.849 3.499 9.465 1.00 78.94 197 LEU A C 1
ATOM 1694 O O . LEU A 1 197 ? -1.811 4.134 9.266 1.00 78.94 197 LEU A O 1
ATOM 1698 N N . SER A 1 198 ? -3.675 3.146 8.485 1.00 73.94 198 SER A N 1
ATOM 1699 C CA . SER A 1 198 ? -3.490 3.510 7.082 1.00 73.94 198 SER A CA 1
ATOM 1700 C C . SER A 1 198 ? -4.596 4.467 6.650 1.00 73.94 198 SER A C 1
ATOM 1702 O O . SER A 1 198 ? -5.741 4.060 6.458 1.00 73.94 198 SER A O 1
ATOM 1704 N N . LEU A 1 199 ? -4.257 5.748 6.503 1.00 72.00 199 LEU A N 1
ATOM 1705 C CA . LEU A 1 199 ? -5.171 6.778 6.005 1.00 72.00 199 LEU A CA 1
ATOM 1706 C C . LEU A 1 199 ? -5.305 6.683 4.480 1.00 72.00 199 LEU A C 1
ATOM 1708 O O . LEU A 1 199 ? -4.299 6.613 3.769 1.00 72.00 199 LEU A O 1
ATOM 1712 N N . ARG A 1 200 ? -6.537 6.749 3.965 1.00 62.44 200 ARG A N 1
ATOM 1713 C CA . ARG A 1 200 ? -6.792 7.025 2.547 1.00 62.44 200 ARG A CA 1
ATOM 1714 C C . ARG A 1 200 ? -6.931 8.533 2.374 1.00 62.44 200 ARG A C 1
ATOM 1716 O O . ARG A 1 200 ? -7.923 9.120 2.796 1.00 62.44 200 ARG A O 1
ATOM 1723 N N . PHE A 1 201 ? -5.944 9.163 1.745 1.00 58.31 201 PHE A N 1
ATOM 1724 C CA . PHE A 1 201 ? -6.066 10.561 1.337 1.00 58.31 201 PHE A CA 1
ATOM 1725 C C . PHE A 1 201 ? -6.819 10.641 -0.001 1.00 58.31 201 PHE A C 1
ATOM 1727 O O . PHE A 1 201 ? -6.364 10.022 -0.968 1.00 58.31 201 PHE A O 1
ATOM 1734 N N . PRO A 1 202 ? -7.943 11.378 -0.093 1.00 44.56 202 PRO A N 1
ATOM 1735 C CA . PRO A 1 202 ? -8.456 11.816 -1.386 1.00 44.56 202 PRO A CA 1
ATOM 1736 C C . PRO A 1 202 ? -7.420 12.770 -2.012 1.00 44.56 202 PRO A C 1
ATOM 1738 O O . PRO A 1 202 ? -6.883 13.641 -1.333 1.00 44.56 202 PRO A O 1
ATOM 1741 N N . MET A 1 203 ? -7.048 12.511 -3.264 1.00 46.56 203 MET A N 1
ATOM 1742 C CA . MET A 1 203 ? -5.875 13.069 -3.953 1.00 46.56 203 MET A CA 1
ATOM 1743 C C . MET A 1 203 ? -5.888 14.594 -4.130 1.00 46.56 203 MET A C 1
ATOM 1745 O O . MET A 1 203 ? -6.952 15.175 -4.293 1.00 46.56 203 MET A O 1
ATOM 1749 N N . GLU A 1 204 ? -4.690 15.190 -4.205 1.00 39.34 204 GLU A N 1
ATOM 1750 C CA . GLU A 1 204 ? -4.157 15.964 -5.348 1.00 39.34 204 GLU A CA 1
ATOM 1751 C C . GLU A 1 204 ? -2.785 16.576 -4.935 1.00 39.34 204 GLU A C 1
ATOM 1753 O O . GLU A 1 204 ? -2.670 17.280 -3.940 1.00 39.34 204 GLU A O 1
ATOM 1758 N N . TYR A 1 205 ? -1.713 16.262 -5.670 1.00 33.19 205 TYR A N 1
ATOM 1759 C CA . TYR A 1 205 ? -0.388 16.929 -5.677 1.00 33.19 205 TYR A CA 1
ATOM 1760 C C . TYR A 1 205 ? 0.741 16.645 -4.665 1.00 33.19 205 TYR A C 1
ATOM 1762 O O . TYR A 1 205 ? 1.867 17.004 -5.003 1.00 33.19 205 TYR A O 1
ATOM 1770 N N . ASP A 1 206 ? 0.584 15.935 -3.543 1.00 36.12 206 ASP A N 1
ATOM 1771 C CA . ASP A 1 206 ? 1.778 15.537 -2.758 1.00 36.12 206 ASP A CA 1
ATOM 1772 C C . ASP A 1 206 ? 1.610 14.179 -2.056 1.00 36.12 206 ASP A C 1
ATOM 1774 O O . ASP A 1 206 ? 0.939 14.021 -1.033 1.00 36.12 206 ASP A O 1
ATOM 1778 N N . TYR A 1 207 ? 2.181 13.141 -2.667 1.00 40.12 207 TYR A N 1
ATOM 1779 C CA . TYR A 1 207 ? 1.943 11.742 -2.318 1.00 40.12 207 TYR A CA 1
ATOM 1780 C C . TYR A 1 207 ? 2.858 11.262 -1.186 1.00 40.12 207 TYR A C 1
ATOM 1782 O O . TYR A 1 207 ? 3.769 10.463 -1.404 1.00 40.12 207 TYR A O 1
ATOM 1790 N N . LYS A 1 208 ? 2.587 11.689 0.050 1.00 41.34 208 LYS A N 1
ATOM 1791 C CA . LYS A 1 208 ? 3.178 11.073 1.250 1.00 41.34 208 LYS A CA 1
ATOM 1792 C C . LYS A 1 208 ? 2.142 10.195 1.939 1.00 41.34 208 LYS A C 1
ATOM 1794 O O . LYS A 1 208 ? 1.322 10.673 2.717 1.00 41.34 208 LYS A O 1
ATOM 1799 N N . CYS A 1 209 ? 2.197 8.890 1.676 1.00 39.56 209 CYS A N 1
ATOM 1800 C CA . CYS A 1 209 ? 1.489 7.912 2.493 1.00 39.56 209 CYS A CA 1
ATOM 1801 C C . CYS A 1 209 ? 2.107 7.922 3.899 1.00 39.56 209 CYS A C 1
ATOM 1803 O O . CYS A 1 209 ? 3.151 7.314 4.132 1.00 39.56 209 CYS A O 1
ATOM 1805 N N . LYS A 1 210 ? 1.507 8.662 4.834 1.00 50.56 210 LYS A N 1
ATOM 1806 C CA . LYS A 1 210 ? 1.949 8.660 6.230 1.00 50.56 210 LYS A CA 1
ATOM 1807 C C . LYS A 1 210 ? 1.396 7.412 6.909 1.00 50.56 210 LYS A C 1
ATOM 1809 O O . LYS A 1 210 ? 0.218 7.368 7.249 1.00 50.56 210 LYS A O 1
ATOM 1814 N N . LYS A 1 211 ? 2.248 6.401 7.106 1.00 49.88 211 LYS A N 1
ATOM 1815 C CA . LYS A 1 211 ? 1.981 5.369 8.113 1.00 49.88 211 LYS A CA 1
ATOM 1816 C C . LYS A 1 211 ? 2.076 6.045 9.479 1.00 49.88 211 LYS A C 1
ATOM 1818 O O . LYS A 1 211 ? 3.147 6.522 9.850 1.00 49.88 211 LYS A O 1
ATOM 1823 N N . MET A 1 212 ? 0.965 6.113 10.201 1.00 54.91 212 MET A N 1
ATOM 1824 C CA . MET A 1 212 ? 0.975 6.524 11.601 1.00 54.91 212 MET A CA 1
ATOM 1825 C C . MET A 1 212 ? 1.181 5.273 12.448 1.00 54.91 212 MET A C 1
ATOM 1827 O O . MET A 1 212 ? 0.347 4.366 12.430 1.00 54.91 212 MET A O 1
ATOM 1831 N N . LYS A 1 213 ? 2.309 5.215 13.163 1.00 55.47 213 LYS A N 1
ATOM 1832 C CA . LYS A 1 213 ? 2.532 4.195 14.187 1.00 55.47 213 LYS A CA 1
ATOM 1833 C C . LYS A 1 213 ? 1.818 4.648 15.455 1.00 55.47 213 LYS A C 1
ATOM 1835 O O . LYS A 1 213 ? 2.097 5.738 15.953 1.00 55.47 213 LYS A O 1
ATOM 1840 N N . ILE A 1 214 ? 0.903 3.826 15.956 1.00 57.88 214 ILE A N 1
ATOM 1841 C CA . ILE A 1 214 ? 0.243 4.072 17.237 1.00 57.88 214 ILE A CA 1
ATOM 1842 C C . ILE A 1 214 ? 0.880 3.175 18.277 1.00 57.88 214 ILE A C 1
ATOM 1844 O O . ILE A 1 214 ? 0.953 1.961 18.099 1.00 57.88 214 ILE A O 1
ATOM 1848 N N . LYS A 1 215 ? 1.322 3.777 19.380 1.00 54.47 215 LYS A N 1
ATOM 1849 C CA . LYS A 1 215 ? 1.739 3.018 20.551 1.00 54.47 215 LYS A CA 1
ATOM 1850 C C . LYS A 1 215 ? 0.545 2.924 21.493 1.00 54.47 215 LYS A C 1
ATOM 1852 O O . LYS A 1 215 ? 0.127 3.927 22.066 1.00 54.47 215 LYS A O 1
ATOM 1857 N N . ILE A 1 216 ? 0.003 1.719 21.637 1.00 53.06 216 ILE A N 1
ATOM 1858 C CA . ILE A 1 216 ? -1.020 1.415 22.640 1.00 53.06 216 ILE A CA 1
ATOM 1859 C C . ILE A 1 216 ? -0.294 0.891 23.881 1.00 53.06 216 ILE A C 1
ATOM 1861 O O . ILE A 1 216 ? 0.395 -0.127 23.808 1.00 53.06 216 ILE A O 1
ATOM 1865 N N . SER A 1 217 ? -0.417 1.591 25.009 1.00 47.97 217 SER A N 1
ATOM 1866 C CA . SER A 1 217 ? -0.043 1.051 26.320 1.00 47.97 217 SER A CA 1
ATOM 1867 C C . SER A 1 217 ? -1.282 0.391 26.913 1.00 47.97 217 SER A C 1
ATOM 1869 O O . SER A 1 217 ? -2.269 1.072 27.146 1.00 47.97 217 SER A O 1
ATOM 1871 N N . PHE A 1 218 ? -1.259 -0.920 27.158 1.00 48.16 218 PHE A N 1
ATOM 1872 C CA . PHE A 1 218 ? -2.408 -1.637 27.742 1.00 48.16 218 PHE A CA 1
ATOM 1873 C C . PHE A 1 218 ? -2.591 -1.392 29.245 1.00 48.16 218 PHE A C 1
ATOM 1875 O O . PHE A 1 218 ? -3.557 -1.874 29.828 1.00 48.16 218 PHE A O 1
ATOM 1882 N N . ASN A 1 219 ? -1.691 -0.624 29.861 1.00 48.91 219 ASN A N 1
ATOM 1883 C CA . ASN A 1 219 ? -1.781 -0.267 31.273 1.00 48.91 219 ASN A CA 1
ATOM 1884 C C . ASN A 1 219 ? -2.446 1.099 31.503 1.00 48.91 219 ASN A C 1
ATOM 1886 O O . ASN A 1 219 ? -2.806 1.395 32.637 1.00 48.91 219 ASN A O 1
ATOM 1890 N N . ASP A 1 220 ? -2.664 1.895 30.449 1.00 50.09 220 ASP A N 1
ATOM 1891 C CA . ASP A 1 220 ? -3.219 3.246 30.544 1.00 50.09 220 ASP A CA 1
ATOM 1892 C C . ASP A 1 220 ? -4.311 3.445 29.480 1.00 50.09 220 ASP A C 1
ATOM 1894 O O . ASP A 1 220 ? -4.201 2.970 28.355 1.00 50.09 220 ASP A O 1
ATOM 1898 N N . ILE A 1 221 ? -5.376 4.176 29.812 1.00 60.31 221 ILE A N 1
ATOM 1899 C CA . ILE A 1 221 ? -6.579 4.446 28.981 1.00 60.31 221 ILE A CA 1
ATOM 1900 C C . ILE A 1 221 ? -6.257 5.326 27.738 1.00 60.31 221 ILE A C 1
ATOM 1902 O O . ILE A 1 221 ? -7.138 5.861 27.063 1.00 60.31 221 ILE A O 1
ATOM 1906 N N . ASP A 1 222 ? -4.975 5.468 27.413 1.00 68.88 222 ASP A N 1
ATOM 1907 C CA . ASP A 1 222 ? -4.414 6.477 26.533 1.00 68.88 222 ASP A CA 1
ATOM 1908 C C . ASP A 1 222 ? -3.892 5.842 25.231 1.00 68.88 222 ASP A C 1
ATOM 1910 O O . ASP A 1 222 ? -2.990 5.001 25.216 1.00 68.88 222 ASP A O 1
ATOM 1914 N N . LEU A 1 223 ? -4.441 6.288 24.103 1.00 65.44 223 LEU A N 1
ATOM 1915 C CA . LEU A 1 223 ? -3.947 6.007 22.760 1.00 65.44 223 LEU A CA 1
ATOM 1916 C C . LEU A 1 223 ? -2.978 7.117 22.344 1.00 65.44 223 LEU A C 1
ATOM 1918 O O . LEU A 1 223 ? -3.372 8.275 22.213 1.00 65.44 223 LEU A O 1
ATOM 1922 N N . ILE A 1 224 ? -1.705 6.771 22.141 1.00 69.94 224 ILE A N 1
ATOM 1923 C CA . ILE A 1 224 ? -0.647 7.737 21.824 1.00 69.94 224 ILE A CA 1
ATOM 1924 C C . ILE A 1 224 ? -0.267 7.602 20.349 1.00 69.94 224 ILE A C 1
ATOM 1926 O O . ILE A 1 224 ? 0.205 6.552 19.900 1.00 69.94 224 ILE A O 1
ATOM 1930 N N . CYS A 1 225 ? -0.433 8.684 19.593 1.00 68.88 225 CYS A N 1
ATOM 1931 C CA . CYS A 1 225 ? 0.048 8.799 18.219 1.00 68.88 225 CYS A CA 1
ATOM 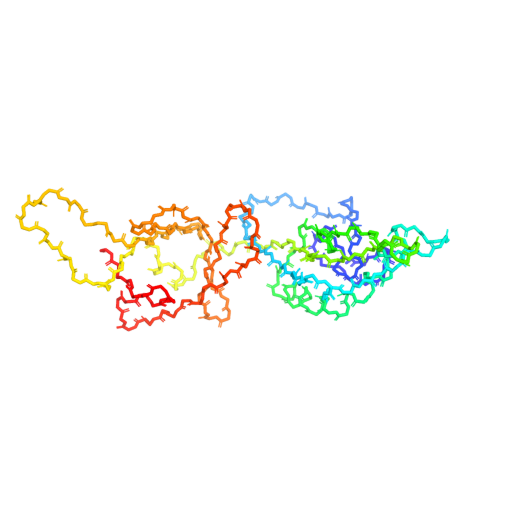1932 C C . CYS A 1 225 ? 0.847 10.096 18.021 1.00 68.88 225 CYS A C 1
ATOM 1934 O O . CYS A 1 225 ? 0.948 10.932 18.918 1.00 68.88 225 CYS A O 1
ATOM 1936 N N . ASP A 1 226 ? 1.408 10.291 16.827 1.00 66.81 226 ASP A N 1
ATOM 1937 C CA . ASP A 1 226 ? 2.129 11.515 16.441 1.00 66.81 226 ASP A CA 1
ATOM 1938 C C . ASP A 1 226 ? 1.265 12.790 16.525 1.00 66.81 226 ASP A C 1
ATOM 1940 O O . ASP A 1 226 ? 1.798 13.898 16.526 1.00 66.81 226 ASP A O 1
ATOM 1944 N N . LYS A 1 227 ? -0.064 12.644 16.607 1.00 67.00 227 LYS A N 1
ATOM 1945 C CA . LYS A 1 227 ? -1.027 13.744 16.774 1.00 67.00 227 LYS A CA 1
ATOM 1946 C C . LYS A 1 227 ? -1.384 14.059 18.223 1.00 67.00 227 LYS A C 1
ATOM 1948 O O . LYS A 1 227 ? -2.021 15.080 18.460 1.00 67.00 227 LYS A O 1
ATOM 1953 N N . GLY A 1 228 ? -0.988 13.224 19.180 1.00 74.12 228 GLY A N 1
ATOM 1954 C CA . GLY A 1 228 ? -1.247 13.447 20.599 1.00 74.12 228 GLY A CA 1
ATOM 1955 C C . GLY A 1 228 ? -1.759 12.209 21.322 1.00 74.12 228 GLY A C 1
ATOM 1956 O O . GLY A 1 228 ? -1.650 11.083 20.839 1.00 74.12 228 GLY A O 1
ATOM 1957 N N . ILE A 1 229 ? -2.304 12.452 22.510 1.00 78.56 229 ILE A N 1
ATOM 1958 C CA . ILE A 1 229 ? -2.860 11.432 23.397 1.00 78.56 229 ILE A CA 1
ATOM 1959 C C . ILE A 1 229 ? -4.385 11.481 23.281 1.00 78.56 229 ILE A C 1
ATOM 1961 O O . ILE A 1 229 ? -4.972 12.565 23.308 1.00 78.56 229 ILE A O 1
ATOM 1965 N N . TYR A 1 230 ? -5.022 10.326 23.129 1.00 78.00 230 TYR A N 1
ATOM 1966 C CA . TYR A 1 230 ? -6.467 10.176 22.994 1.00 78.00 230 TYR A CA 1
ATOM 1967 C C . TYR A 1 230 ? -7.006 9.273 24.095 1.00 78.00 230 TYR A C 1
ATOM 1969 O O . TYR A 1 230 ? -6.411 8.243 24.391 1.00 78.00 230 TYR A O 1
ATOM 1977 N N . ARG A 1 231 ? -8.162 9.624 24.657 1.00 80.69 231 ARG A N 1
ATOM 1978 C CA . ARG A 1 231 ? -8.872 8.816 25.654 1.00 80.69 231 ARG A CA 1
ATOM 1979 C C . ARG A 1 231 ? -10.183 8.312 25.105 1.00 80.69 231 ARG A C 1
ATOM 1981 O O . ARG A 1 231 ? -10.858 9.031 24.364 1.00 80.69 231 ARG A O 1
ATOM 1988 N N . ARG A 1 232 ? -10.540 7.094 25.493 1.00 80.12 232 ARG A N 1
ATOM 1989 C CA . ARG A 1 232 ? -11.858 6.536 25.206 1.00 80.12 232 ARG A CA 1
ATOM 1990 C C . ARG A 1 232 ? -12.937 7.377 25.897 1.00 80.12 232 ARG A C 1
ATOM 1992 O O . ARG A 1 232 ? -12.709 7.870 27.004 1.00 80.12 232 ARG A O 1
ATOM 1999 N N . ALA A 1 233 ? -14.046 7.585 25.191 1.00 77.25 233 ALA A N 1
ATOM 2000 C CA . ALA A 1 233 ? -15.231 8.274 25.705 1.00 77.25 233 ALA A CA 1
ATOM 2001 C C . ALA A 1 233 ? -15.839 7.564 26.920 1.00 77.25 233 ALA A C 1
ATOM 2003 O O . ALA A 1 233 ? -15.810 6.311 26.928 1.00 77.25 233 ALA A O 1
#

Foldseek 3Di:
DADPVPRHDDDQPAQADLQPLHGDDPVPHPPPPDDPFDKDKDKDKDFDDVCGQDKAWDDPPDDPVNVQVVSCVVVCVVCSVVSVVVVVVAKHWPHRFGQPDKDWDDDPVDRTIIIGRGMTMTMIMGGPPPAADPVLVLQAAKKWFPDDDPPPPVPCPPDDDQTWMWHAHRSQKIWTDHSDDDIWIWGWHDDPNWIWTFTDDDDDDDDDRDTWTWDDDPVDQWIQTPVHTIGGD

Secondary structure (DSSP, 8-state):
-B-TTT--B--TT-SB-TTT-PBPPGGGS---------EEEEEEEEE--TTTS-EEE--TT--HHHHHHHHHHHHHHHHHHHHHHHHHTTPEESS-SEEEEEEEEE-SSSS-EEEEEEEEEEEEEEEPPSS--HHHHHH-EEEEE--------TT-TT------EEEE-TTSEEEEE-SSS--EEEEEEEETTEEEEEEEPPPSS-----EEEEEE-TTSSEEEETTEEEEE-

Radius of gyration: 23.07 Å; chains: 1; bounding box: 42×60×64 Å